Protein AF-K8F303-F1 (afdb_monomer_lite)

pLDDT: mean 76.76, std 14.17, range [39.19, 95.06]

Radius of gyration: 32.28 Å; chains: 1; bounding box: 54×74×80 Å

Organism: NCBI:txid41875

Sequence (225 aa):
MGGTANIRREAKASREQEQLAKTKAQEHKANEDAKFIGFENPTLKREKKREEDAKREDEIALRKAENRRIAKMEEEEMNKIGQKKSSSSKKLTKFEIEQNKAMDAKARLKAKFAAKREAESYVNVDEIENTNKARFDAENKEAVKGGGGGTIDRAVKELTGLDIAKKTQPVSMKAAYKAFEERELPGMKEERPGLKKSQYDELLSKMWKKDPTNPVNVNALKNGK

Foldseek 3Di:
DPPPVVVVVVVVVVVVVVVVVVVVVVVVVVVVVVVCVPVDDPVVVVVVVVVVVVVVVVVVVVVVVVVVVVVVVVVVVVVVVPDDPPDPPPPDDPVRVVVVVVVVVVVVVVVVVVVVVVVVPPDPVVPDPPPVVVVVVVVVVVVVVVDDDDPDPVVCCVVVVDDPPDPPPQQPQVNLLVVLCVVCVVVVCVVDPPDDPVVVVVVSVVVLVVDCSRSVNVVVVVVPD

Secondary structure (DSSP, 8-state):
--HHHHHHHHHHHHHHHHHHHHHHHHHHHHHHHHHTTT---HHHHHHHHHHHHHHHHHHHHHHHHHHHHHHHHHHHHHHHHH-----------HHHHHHHHHHHHHHHHHHHHHHHHHHHTTS-GGGS--HHHHHHHHHHHHHTTS----TTHHHHHHHH----S-------HHHHHHHHHHHHHHHHHHHSTT--HHHHHHHHHHHHHH-TTSHHHHHHHHH--

Structure (mmCIF, N/CA/C/O backbone):
data_AF-K8F303-F1
#
_entry.id   AF-K8F303-F1
#
loop_
_atom_site.group_PDB
_atom_site.id
_atom_site.type_symbol
_atom_site.label_atom_id
_atom_site.label_alt_id
_atom_site.label_comp_id
_atom_site.label_asym_id
_atom_site.label_entity_id
_atom_site.label_seq_id
_atom_site.pdbx_PDB_ins_code
_atom_site.Cartn_x
_atom_site.Cartn_y
_atom_site.Cartn_z
_atom_site.occupancy
_atom_site.B_iso_or_equiv
_atom_site.auth_seq_id
_atom_site.auth_comp_id
_atom_site.auth_asym_id
_atom_site.auth_atom_id
_atom_site.pdbx_PDB_model_num
ATOM 1 N N . MET A 1 1 ? 14.232 -32.260 -31.452 1.00 48.19 1 MET A N 1
ATOM 2 C CA . MET A 1 1 ? 13.671 -31.439 -30.350 1.00 48.19 1 MET A CA 1
ATOM 3 C C . MET A 1 1 ? 14.700 -30.403 -29.862 1.00 48.19 1 MET A C 1
ATOM 5 O O . MET A 1 1 ? 15.254 -30.570 -28.787 1.00 48.19 1 MET A O 1
ATOM 9 N N . GLY A 1 2 ? 15.007 -29.353 -30.644 1.00 54.62 2 GLY A N 1
ATOM 10 C CA . GLY A 1 2 ? 16.085 -28.388 -30.318 1.00 54.62 2 GLY A CA 1
ATOM 11 C C . GLY A 1 2 ? 15.698 -26.898 -30.301 1.00 54.62 2 GLY A C 1
ATOM 12 O O . GLY A 1 2 ? 16.546 -26.057 -30.028 1.00 54.62 2 GLY A O 1
ATOM 13 N N . GLY A 1 3 ? 14.437 -26.539 -30.575 1.00 61.00 3 GLY A N 1
ATOM 14 C CA . GLY A 1 3 ? 14.048 -25.143 -30.847 1.00 61.00 3 GLY A CA 1
ATOM 15 C C . GLY A 1 3 ? 13.827 -24.244 -29.622 1.00 61.00 3 GLY A C 1
ATOM 16 O O . GLY A 1 3 ? 14.040 -23.039 -29.692 1.00 61.00 3 GLY A O 1
ATOM 17 N N . THR A 1 4 ? 13.446 -24.790 -28.463 1.00 65.38 4 THR A N 1
ATOM 18 C CA . THR A 1 4 ? 13.016 -23.969 -27.308 1.00 65.38 4 THR A CA 1
ATOM 19 C C . THR A 1 4 ? 14.165 -23.422 -26.456 1.00 65.38 4 THR A C 1
ATOM 21 O O . THR A 1 4 ? 13.951 -22.566 -25.596 1.00 65.38 4 THR A O 1
ATOM 24 N N . ALA A 1 5 ? 15.390 -23.920 -26.643 1.00 71.69 5 ALA A N 1
ATOM 25 C CA . ALA A 1 5 ? 16.569 -23.447 -25.918 1.00 71.69 5 ALA A CA 1
ATOM 26 C C . ALA A 1 5 ? 17.139 -22.154 -26.525 1.00 71.69 5 ALA A C 1
ATOM 28 O O . ALA A 1 5 ? 17.501 -21.252 -25.773 1.00 71.69 5 ALA A O 1
ATOM 29 N N . ASN A 1 6 ? 17.155 -22.034 -27.858 1.00 79.31 6 ASN A N 1
ATOM 30 C CA . ASN A 1 6 ? 17.603 -20.813 -28.538 1.00 79.31 6 ASN A CA 1
ATOM 31 C C . ASN A 1 6 ? 16.636 -19.649 -28.301 1.00 79.31 6 ASN A C 1
ATOM 33 O O . ASN A 1 6 ? 17.080 -18.600 -27.852 1.00 79.31 6 ASN A O 1
ATOM 37 N N . ILE A 1 7 ? 15.323 -19.879 -28.410 1.00 80.06 7 ILE A N 1
ATOM 38 C CA . ILE A 1 7 ? 14.299 -18.849 -28.143 1.00 80.06 7 ILE A CA 1
ATOM 39 C C . ILE A 1 7 ? 14.421 -18.287 -26.714 1.00 80.06 7 ILE A C 1
ATOM 41 O O . ILE A 1 7 ? 14.277 -17.089 -26.484 1.00 80.06 7 ILE A O 1
ATOM 45 N N . ARG A 1 8 ? 14.734 -19.139 -25.725 1.00 81.88 8 ARG A N 1
ATOM 46 C CA . ARG A 1 8 ? 14.945 -18.698 -24.335 1.00 81.88 8 ARG A CA 1
ATOM 47 C C . ARG A 1 8 ? 16.244 -17.913 -24.145 1.00 81.88 8 ARG A C 1
ATOM 49 O O . ARG A 1 8 ? 16.260 -16.988 -23.335 1.00 81.88 8 ARG A O 1
ATOM 56 N N . ARG A 1 9 ? 17.318 -18.258 -24.863 1.00 84.25 9 ARG A N 1
ATOM 57 C CA . ARG A 1 9 ? 18.570 -17.482 -24.840 1.00 84.25 9 ARG A CA 1
ATOM 58 C C . ARG A 1 9 ? 18.398 -16.127 -25.516 1.00 84.25 9 ARG A C 1
ATOM 60 O O . ARG A 1 9 ? 18.840 -15.135 -24.952 1.00 84.25 9 ARG A O 1
ATOM 67 N N . GLU A 1 10 ? 17.705 -16.075 -26.647 1.00 83.75 10 GLU A N 1
ATOM 68 C CA . GLU A 1 10 ? 17.389 -14.833 -27.361 1.00 83.75 10 GLU A CA 1
ATOM 69 C C . GLU A 1 10 ? 16.493 -13.914 -26.520 1.00 83.75 10 GLU A C 1
ATOM 71 O O . GLU A 1 10 ? 16.799 -12.735 -26.365 1.00 83.75 10 GLU A O 1
ATOM 76 N N . ALA A 1 11 ? 15.457 -14.456 -25.869 1.00 82.94 11 ALA A N 1
ATOM 77 C CA . ALA A 1 11 ? 14.611 -13.686 -24.954 1.00 82.94 11 ALA A CA 1
ATOM 78 C C . ALA A 1 11 ? 15.387 -13.151 -23.735 1.00 82.94 11 ALA A C 1
ATOM 80 O O . ALA A 1 11 ? 15.152 -12.027 -23.288 1.00 82.94 11 ALA A O 1
ATOM 81 N N . LYS A 1 12 ? 16.334 -13.934 -23.195 1.00 87.69 12 LYS A N 1
ATOM 82 C CA . LYS A 1 12 ? 17.208 -13.484 -22.102 1.00 87.69 12 LYS A CA 1
ATOM 83 C C . LYS A 1 12 ? 18.157 -12.375 -22.568 1.00 87.69 12 LYS A C 1
ATOM 85 O O . LYS A 1 12 ? 18.242 -11.351 -21.897 1.00 87.69 12 LYS A O 1
ATOM 90 N N . ALA A 1 13 ? 18.801 -12.546 -23.721 1.00 89.75 13 ALA A N 1
ATOM 91 C CA . ALA A 1 13 ? 19.697 -11.551 -24.304 1.00 89.75 13 ALA A CA 1
ATOM 92 C C . ALA A 1 13 ? 18.964 -10.238 -24.629 1.00 89.75 13 ALA A C 1
ATOM 94 O O . ALA A 1 13 ? 19.465 -9.163 -24.317 1.00 89.75 13 ALA A O 1
ATOM 95 N N . SER A 1 14 ? 17.744 -10.315 -25.170 1.00 89.12 14 SER A N 1
ATOM 96 C CA . SER A 1 14 ? 16.906 -9.139 -25.431 1.00 89.12 14 SER A CA 1
ATOM 97 C C . SER A 1 14 ? 16.557 -8.384 -24.144 1.00 89.12 14 SER A C 1
ATOM 99 O O . SER A 1 14 ? 16.669 -7.160 -24.102 1.00 89.12 14 SER A O 1
ATOM 101 N N . ARG A 1 15 ? 16.216 -9.095 -23.060 1.00 89.44 15 ARG A N 1
ATOM 102 C CA . ARG A 1 15 ? 15.929 -8.468 -21.762 1.00 89.44 15 ARG A CA 1
ATOM 103 C C . ARG A 1 15 ? 17.169 -7.821 -21.146 1.00 89.44 15 ARG A C 1
ATOM 105 O O . ARG A 1 15 ? 17.061 -6.746 -20.567 1.00 89.44 15 ARG A O 1
ATOM 112 N N . GLU A 1 16 ? 18.332 -8.458 -21.257 1.00 92.56 16 GLU A N 1
ATOM 113 C CA . GLU A 1 16 ? 19.602 -7.892 -20.784 1.00 92.56 16 GLU A CA 1
ATOM 114 C C . GLU A 1 16 ? 19.985 -6.634 -21.576 1.00 92.56 16 GLU A C 1
ATOM 116 O O . GLU A 1 16 ? 20.384 -5.637 -20.978 1.00 92.56 16 GLU A O 1
ATOM 121 N N . GLN A 1 17 ? 19.771 -6.627 -22.895 1.00 90.75 17 GLN A N 1
ATOM 122 C CA . GLN A 1 17 ? 19.974 -5.441 -23.730 1.00 90.75 17 GLN A CA 1
ATOM 123 C C . GLN A 1 17 ? 19.008 -4.304 -23.387 1.00 90.75 17 GLN A C 1
ATOM 125 O O . GLN A 1 17 ? 19.432 -3.154 -23.304 1.00 90.75 17 GLN A O 1
ATOM 130 N N . GLU A 1 18 ? 17.732 -4.603 -23.135 1.00 91.25 18 GLU A N 1
ATOM 131 C CA . GLU A 1 18 ? 16.747 -3.592 -22.741 1.00 91.25 18 GLU A CA 1
ATOM 132 C C . GLU A 1 18 ? 17.078 -2.978 -21.372 1.00 91.25 18 GLU A C 1
ATOM 134 O O . GLU A 1 18 ? 16.960 -1.768 -21.184 1.00 91.25 18 GLU A O 1
ATOM 139 N N . GLN A 1 19 ? 17.534 -3.792 -20.415 1.00 91.75 19 GLN A N 1
ATOM 140 C CA . GLN A 1 19 ? 17.988 -3.298 -19.113 1.00 91.75 19 GLN A CA 1
ATOM 141 C C . GLN A 1 19 ? 19.226 -2.414 -19.256 1.00 91.75 19 GLN A C 1
ATOM 143 O O . GLN A 1 19 ? 19.245 -1.315 -18.713 1.00 91.75 19 GLN A O 1
ATOM 148 N N . LEU A 1 20 ? 20.214 -2.837 -20.048 1.00 93.38 20 LEU A N 1
ATOM 149 C CA . LEU A 1 20 ? 21.420 -2.049 -20.296 1.00 93.38 20 LEU A CA 1
ATOM 150 C C . LEU A 1 20 ? 21.114 -0.732 -21.028 1.00 93.38 20 LEU A C 1
ATOM 152 O O . LEU A 1 20 ? 21.737 0.292 -20.762 1.00 93.38 20 LEU A O 1
ATOM 156 N N . ALA A 1 21 ? 20.149 -0.737 -21.950 1.00 95.06 21 ALA A N 1
ATOM 157 C CA . ALA A 1 21 ? 19.690 0.474 -22.621 1.00 95.06 21 ALA A CA 1
ATOM 158 C C . ALA A 1 21 ? 18.997 1.429 -21.637 1.00 95.06 21 ALA A C 1
ATOM 160 O O . ALA A 1 21 ? 19.254 2.630 -21.673 1.00 95.06 21 ALA A O 1
ATOM 161 N N . LYS A 1 22 ? 18.174 0.903 -20.719 1.00 94.31 22 LYS A N 1
ATOM 162 C CA . LYS A 1 22 ? 17.521 1.697 -19.667 1.00 94.31 22 LYS A CA 1
ATOM 163 C C . LYS A 1 22 ? 18.523 2.298 -18.689 1.00 94.31 22 LYS A C 1
ATOM 165 O O . LYS A 1 22 ? 18.408 3.482 -18.391 1.00 94.31 22 LYS A O 1
ATOM 170 N N . THR A 1 23 ? 19.511 1.530 -18.226 1.00 93.50 23 THR A N 1
ATOM 171 C CA . THR A 1 23 ? 20.539 2.057 -17.317 1.00 93.50 23 THR A CA 1
ATOM 172 C C . THR A 1 23 ? 21.368 3.133 -18.004 1.00 93.50 23 THR A C 1
ATOM 174 O O . THR A 1 23 ? 21.525 4.209 -17.445 1.00 93.50 23 THR A O 1
ATOM 177 N N . LYS A 1 24 ? 21.795 2.914 -19.254 1.00 94.81 24 LYS A N 1
ATOM 178 C CA . LYS A 1 24 ? 22.524 3.928 -20.032 1.00 94.81 24 LYS A CA 1
ATOM 179 C C . LYS A 1 24 ? 21.692 5.182 -20.294 1.00 94.81 24 LYS A C 1
ATOM 181 O O . LYS A 1 24 ? 22.222 6.282 -20.211 1.00 94.81 24 LYS A O 1
ATOM 186 N N . ALA A 1 25 ? 20.400 5.039 -20.591 1.00 94.38 25 ALA A N 1
ATOM 187 C CA . ALA A 1 25 ? 19.504 6.181 -20.766 1.00 94.38 25 ALA A CA 1
ATOM 188 C C . ALA A 1 25 ? 19.316 6.961 -19.455 1.00 94.38 25 ALA A C 1
ATOM 190 O O . ALA A 1 25 ? 19.305 8.189 -19.465 1.00 94.38 25 ALA A O 1
ATOM 191 N N . GLN A 1 26 ? 19.207 6.261 -18.324 1.00 92.44 26 GLN A N 1
ATOM 192 C CA . GLN A 1 26 ? 19.113 6.880 -17.005 1.00 92.44 26 GLN A CA 1
ATOM 193 C C . GLN A 1 26 ? 20.418 7.583 -16.612 1.00 92.44 26 GLN A C 1
ATOM 195 O O . GLN A 1 26 ? 20.366 8.703 -16.116 1.00 92.44 26 GLN A O 1
ATOM 200 N N . GLU A 1 27 ? 21.572 6.966 -16.868 1.00 93.50 27 GLU A N 1
ATOM 201 C CA . GLU A 1 27 ? 22.896 7.562 -16.656 1.00 93.50 27 GLU A CA 1
ATOM 202 C C . GLU A 1 27 ? 23.104 8.792 -17.544 1.00 93.50 27 GLU A C 1
ATOM 204 O O . GLU A 1 27 ? 23.558 9.824 -17.061 1.00 93.50 27 GLU A O 1
ATOM 209 N N . HIS A 1 28 ? 22.721 8.722 -18.823 1.00 93.19 28 HIS A N 1
ATOM 210 C CA . HIS A 1 28 ? 22.784 9.864 -19.734 1.00 93.19 28 HIS A CA 1
ATOM 211 C C . HIS A 1 28 ? 21.911 11.015 -19.241 1.00 93.19 28 HIS A C 1
ATOM 213 O O . HIS A 1 28 ? 22.399 12.132 -19.108 1.00 93.19 28 HIS A O 1
ATOM 219 N N . LYS A 1 29 ? 20.654 10.725 -18.886 1.00 91.38 29 LYS A N 1
ATOM 220 C CA . LYS A 1 29 ? 19.735 11.725 -18.342 1.00 91.38 29 LYS A CA 1
ATOM 221 C C . LYS A 1 29 ? 20.274 12.340 -17.050 1.00 91.38 29 LYS A C 1
ATOM 223 O O . LYS A 1 29 ? 20.262 13.553 -16.909 1.00 91.38 29 LYS A O 1
ATOM 228 N N . ALA A 1 30 ? 20.794 11.526 -16.133 1.00 89.25 30 ALA A N 1
ATOM 229 C CA . ALA A 1 30 ? 21.386 12.018 -14.893 1.00 89.25 30 ALA A CA 1
ATOM 230 C C . ALA A 1 30 ? 22.617 12.906 -15.151 1.00 89.25 30 ALA A C 1
ATOM 232 O O . ALA A 1 30 ? 22.783 13.916 -14.476 1.00 89.25 30 ALA A O 1
ATOM 233 N N . ASN A 1 31 ? 23.454 12.565 -16.137 1.00 89.25 31 ASN A N 1
ATOM 234 C CA . ASN A 1 31 ? 24.613 13.370 -16.532 1.00 89.25 31 ASN A CA 1
ATOM 235 C C . ASN A 1 31 ? 24.207 14.693 -17.201 1.00 89.25 31 ASN A C 1
ATOM 237 O O . ASN A 1 31 ? 24.843 15.718 -16.959 1.00 89.25 31 ASN A O 1
ATOM 241 N N . GLU A 1 32 ? 23.159 14.688 -18.028 1.00 86.94 32 GLU A N 1
ATOM 242 C CA . GLU A 1 32 ? 22.584 15.903 -18.610 1.00 86.94 32 GLU A CA 1
ATOM 243 C C . GLU A 1 32 ? 21.983 16.793 -17.524 1.00 86.94 32 GLU A C 1
ATOM 245 O O . GLU A 1 32 ? 22.369 17.955 -17.422 1.00 86.94 32 GLU A O 1
ATOM 250 N N . ASP A 1 33 ? 21.134 16.236 -16.658 1.00 84.44 33 ASP A N 1
ATOM 251 C CA . ASP A 1 33 ? 20.537 16.946 -15.525 1.00 84.44 33 ASP A CA 1
ATOM 252 C C . ASP A 1 33 ? 21.638 17.538 -14.625 1.00 84.44 33 ASP A C 1
ATOM 254 O O . ASP A 1 33 ? 21.581 18.718 -14.278 1.00 84.44 33 ASP A O 1
ATOM 258 N N . ALA A 1 34 ? 22.698 16.771 -14.330 1.00 85.19 34 ALA A N 1
ATOM 259 C CA . ALA A 1 34 ? 23.854 17.223 -13.552 1.00 85.19 34 ALA A CA 1
ATOM 260 C C . ALA A 1 34 ? 24.608 18.390 -14.204 1.00 85.19 34 ALA A C 1
ATOM 262 O O . ALA A 1 34 ? 25.070 19.288 -13.501 1.00 85.19 34 ALA A O 1
ATOM 263 N N . LYS A 1 35 ? 24.697 18.423 -15.538 1.00 82.44 35 LYS A N 1
ATOM 264 C CA . LYS A 1 35 ? 25.346 19.513 -16.282 1.00 82.44 35 LYS A CA 1
ATOM 265 C C . LYS A 1 35 ? 24.591 20.842 -16.169 1.00 82.44 35 LYS A C 1
ATOM 267 O O . LYS A 1 35 ? 25.194 21.895 -16.369 1.00 82.44 35 LYS A O 1
ATOM 272 N N . PHE A 1 36 ? 23.306 20.804 -15.816 1.00 76.06 36 PHE A N 1
ATOM 273 C CA . PHE A 1 36 ? 22.480 21.988 -15.565 1.00 76.06 36 PHE A CA 1
ATOM 274 C C . PHE A 1 36 ? 22.308 22.320 -14.073 1.00 76.06 36 PHE A C 1
ATOM 276 O O . PHE A 1 36 ? 21.707 23.345 -13.739 1.00 76.06 36 PHE A O 1
ATOM 283 N N . ILE A 1 37 ? 22.885 21.530 -13.160 1.00 70.75 37 ILE A N 1
ATOM 284 C CA . ILE A 1 37 ? 22.942 21.882 -11.736 1.00 70.75 37 ILE A CA 1
ATOM 285 C C . ILE A 1 37 ? 23.917 23.055 -11.566 1.00 70.75 37 ILE A C 1
ATOM 287 O O . ILE A 1 37 ? 25.113 22.934 -11.808 1.00 70.75 37 ILE A O 1
ATOM 291 N N . GLY A 1 38 ? 23.394 24.209 -11.147 1.00 66.75 38 GLY A N 1
ATOM 292 C CA . GLY A 1 38 ? 24.169 25.438 -10.927 1.00 66.75 38 GLY A CA 1
ATOM 293 C C . GLY A 1 38 ? 23.868 26.565 -11.917 1.00 66.75 38 GLY A C 1
ATOM 294 O O . GLY A 1 38 ? 24.205 27.714 -11.638 1.00 66.75 38 GLY A O 1
ATOM 295 N N . PHE A 1 39 ? 23.159 26.289 -13.019 1.00 69.75 39 PHE A N 1
ATOM 296 C CA . PHE A 1 39 ? 22.580 27.343 -13.853 1.00 69.75 39 PHE A CA 1
ATOM 297 C C . PHE A 1 39 ? 21.262 27.812 -13.221 1.00 69.75 39 PHE A C 1
ATOM 299 O O . PHE A 1 39 ? 20.173 27.348 -13.558 1.00 69.75 39 PHE A O 1
ATOM 306 N N . GLU A 1 40 ? 21.350 28.688 -12.219 1.00 64.44 40 GLU A N 1
ATOM 307 C CA . GLU A 1 40 ? 20.157 29.205 -11.551 1.00 64.44 40 GLU A CA 1
ATOM 308 C C . GLU A 1 40 ? 19.407 30.187 -12.457 1.00 64.44 40 GLU A C 1
ATOM 310 O O . GLU A 1 40 ? 19.746 31.367 -12.551 1.00 64.44 40 GLU A O 1
ATOM 315 N N . ASN A 1 41 ? 18.334 29.706 -13.085 1.00 70.31 41 ASN A N 1
ATOM 316 C CA . ASN A 1 41 ? 17.345 30.577 -13.706 1.00 70.31 41 ASN A CA 1
ATOM 317 C C . ASN A 1 41 ? 16.694 31.456 -12.608 1.00 70.31 41 ASN A C 1
ATOM 319 O O . ASN A 1 41 ? 16.229 30.914 -11.599 1.00 70.31 41 ASN A O 1
ATOM 323 N N . PRO A 1 42 ? 16.627 32.792 -12.761 1.00 70.44 42 PRO A N 1
ATOM 324 C CA . PRO A 1 42 ? 15.949 33.681 -11.813 1.00 70.44 42 PRO A CA 1
ATOM 325 C C . PRO A 1 42 ? 14.512 33.259 -11.463 1.00 70.44 42 PRO A C 1
ATOM 327 O O . PRO A 1 42 ? 14.044 33.530 -10.355 1.00 70.44 42 PRO A O 1
ATOM 330 N N . THR A 1 43 ? 13.820 32.555 -12.365 1.00 73.12 43 THR A N 1
ATOM 331 C CA . THR A 1 43 ? 12.483 31.997 -12.109 1.00 73.12 43 THR A CA 1
ATOM 332 C C . THR A 1 43 ? 12.505 30.873 -11.070 1.00 73.12 43 THR A C 1
ATOM 334 O O . THR A 1 43 ? 11.661 30.866 -10.176 1.00 73.12 43 THR A O 1
ATOM 337 N N . LEU A 1 44 ? 13.521 30.004 -11.092 1.00 70.56 44 LEU A N 1
ATOM 338 C CA . LEU A 1 44 ? 13.686 28.905 -10.133 1.00 70.56 44 LEU A CA 1
ATOM 339 C C . LEU A 1 44 ? 13.981 29.420 -8.719 1.00 70.56 44 LEU A C 1
ATOM 341 O O . LEU A 1 44 ? 13.529 28.829 -7.743 1.00 70.56 44 LEU A O 1
ATOM 345 N N . LYS A 1 45 ? 14.693 30.549 -8.576 1.00 73.56 45 LYS A N 1
ATOM 346 C CA . LYS A 1 45 ? 14.888 31.203 -7.263 1.00 73.56 45 LYS A CA 1
ATOM 347 C C . LYS A 1 45 ? 13.567 31.673 -6.665 1.00 73.56 45 LYS A C 1
ATOM 349 O O . LYS A 1 45 ? 13.326 31.504 -5.472 1.00 73.56 45 LYS A O 1
ATOM 354 N N . ARG A 1 46 ? 12.709 32.266 -7.498 1.00 80.88 46 ARG A N 1
ATOM 355 C CA . ARG A 1 46 ? 11.383 32.731 -7.085 1.00 80.88 46 ARG A CA 1
ATOM 356 C C . ARG A 1 46 ? 10.463 31.562 -6.731 1.00 80.88 46 ARG A C 1
ATOM 358 O O . ARG A 1 46 ? 9.728 31.664 -5.755 1.00 80.88 46 ARG A O 1
ATOM 365 N N . GLU A 1 47 ? 10.520 30.469 -7.484 1.00 80.31 47 GLU A N 1
ATOM 366 C CA . GLU A 1 47 ? 9.766 29.246 -7.188 1.00 80.31 47 GLU A CA 1
ATOM 367 C C . GLU A 1 47 ? 10.232 28.580 -5.894 1.00 80.31 47 GLU A C 1
ATOM 369 O O . GLU A 1 47 ? 9.392 28.308 -5.044 1.00 80.31 47 GLU A O 1
ATOM 374 N N . LYS A 1 48 ? 11.547 28.433 -5.677 1.00 81.50 48 LYS A N 1
ATOM 375 C CA . LYS A 1 48 ? 12.100 27.923 -4.410 1.00 81.50 48 LYS A CA 1
ATOM 376 C C . LYS A 1 48 ? 11.650 28.757 -3.215 1.00 81.50 48 LYS A C 1
ATOM 378 O O . LYS A 1 48 ? 11.173 28.204 -2.233 1.00 81.50 48 LYS A O 1
ATOM 383 N N . LYS A 1 49 ? 11.722 30.090 -3.320 1.00 85.25 49 LYS A N 1
ATOM 384 C CA . LYS A 1 49 ? 11.241 30.984 -2.258 1.00 85.25 49 LYS A CA 1
ATOM 385 C C . LYS A 1 49 ? 9.741 30.802 -1.995 1.00 85.25 49 LYS A C 1
ATOM 387 O O . LYS A 1 49 ? 9.333 30.736 -0.843 1.00 85.25 49 LYS A O 1
ATOM 392 N N . ARG A 1 50 ? 8.927 30.673 -3.049 1.00 88.75 50 ARG A N 1
ATOM 393 C CA . ARG A 1 50 ? 7.481 30.423 -2.930 1.00 88.75 50 ARG A CA 1
ATOM 394 C C . ARG A 1 50 ? 7.180 29.059 -2.302 1.00 88.75 50 ARG A C 1
ATOM 396 O O . ARG A 1 50 ? 6.250 28.960 -1.512 1.00 88.75 50 ARG A O 1
ATOM 403 N N . GLU A 1 51 ? 7.948 28.029 -2.641 1.00 86.88 51 GLU A N 1
ATOM 404 C CA . GLU A 1 51 ? 7.808 26.687 -2.071 1.00 86.88 51 GLU A CA 1
ATOM 405 C C . GLU A 1 51 ? 8.227 26.654 -0.593 1.00 86.88 51 GLU A C 1
ATOM 407 O O . GLU A 1 51 ? 7.547 26.045 0.226 1.00 86.88 51 GLU A O 1
ATOM 412 N N . GLU A 1 52 ? 9.308 27.343 -0.225 1.00 89.00 52 GLU A N 1
ATOM 413 C CA . GLU A 1 52 ? 9.733 27.495 1.171 1.00 89.00 52 GLU A CA 1
ATOM 414 C C . GLU A 1 52 ? 8.730 28.305 2.003 1.00 89.00 52 GLU A C 1
ATOM 416 O O . GLU A 1 52 ? 8.475 27.958 3.156 1.00 89.00 52 GLU A O 1
ATOM 421 N N . ASP A 1 53 ? 8.150 29.365 1.431 1.00 87.94 53 ASP A N 1
ATOM 422 C CA . ASP A 1 53 ? 7.104 30.156 2.084 1.00 87.94 53 ASP A CA 1
ATOM 423 C C . ASP A 1 53 ? 5.832 29.319 2.296 1.00 87.94 53 ASP A C 1
ATOM 425 O O . ASP A 1 53 ? 5.313 29.293 3.411 1.00 87.94 53 ASP A O 1
ATOM 429 N N . ALA A 1 54 ? 5.405 28.547 1.290 1.00 89.81 54 ALA A N 1
ATOM 430 C CA . ALA A 1 54 ? 4.274 27.622 1.407 1.00 89.81 54 ALA A CA 1
ATOM 431 C C . ALA A 1 54 ? 4.520 26.530 2.464 1.00 89.81 54 ALA A C 1
ATOM 433 O O . ALA A 1 54 ? 3.663 26.286 3.310 1.00 89.81 54 ALA A O 1
ATOM 434 N N . LYS A 1 55 ? 5.719 25.929 2.494 1.00 91.75 55 LYS A N 1
ATOM 435 C CA . LYS A 1 55 ? 6.086 24.937 3.521 1.00 91.75 55 LYS A CA 1
ATOM 436 C C . LYS A 1 55 ? 6.049 25.528 4.928 1.00 91.75 55 LYS A C 1
ATOM 438 O O . LYS A 1 55 ? 5.542 24.887 5.844 1.00 91.75 55 LYS A O 1
ATOM 443 N N . ARG A 1 56 ? 6.538 26.760 5.110 1.00 91.50 56 ARG A N 1
ATOM 444 C CA . ARG A 1 56 ? 6.458 27.454 6.404 1.00 91.50 56 ARG A CA 1
ATOM 445 C C . ARG A 1 56 ? 5.016 27.719 6.827 1.00 91.50 56 ARG A C 1
ATOM 447 O O . ARG A 1 56 ? 4.700 27.562 8.004 1.00 91.50 56 ARG A O 1
ATOM 454 N N . GLU A 1 57 ? 4.147 28.117 5.902 1.00 90.69 57 GLU A N 1
ATOM 455 C CA . GLU A 1 57 ? 2.724 28.323 6.192 1.00 90.69 57 GLU A CA 1
ATOM 456 C C . GLU A 1 57 ? 2.026 27.014 6.589 1.00 90.69 57 GLU A C 1
ATOM 458 O O . GLU A 1 57 ? 1.316 26.990 7.599 1.00 90.69 57 GLU A O 1
ATOM 463 N N . ASP A 1 58 ? 2.301 25.918 5.879 1.00 87.62 58 ASP A N 1
ATOM 464 C CA . ASP A 1 58 ? 1.768 24.589 6.193 1.00 87.62 58 ASP A CA 1
ATOM 465 C C . ASP A 1 58 ? 2.245 24.092 7.567 1.00 87.62 58 ASP A C 1
ATOM 467 O O . ASP A 1 58 ? 1.445 23.626 8.383 1.00 87.62 58 ASP A O 1
ATOM 471 N N . GLU A 1 59 ? 3.533 24.248 7.884 1.00 90.25 59 GLU A N 1
ATOM 472 C CA . GLU A 1 59 ? 4.093 23.888 9.192 1.00 90.25 59 GLU A CA 1
ATOM 473 C C . GLU A 1 59 ? 3.456 24.695 10.336 1.00 90.25 59 GLU A C 1
ATOM 475 O O . GLU A 1 59 ? 3.130 24.145 11.396 1.00 90.25 59 GLU A O 1
ATOM 480 N N . ILE A 1 60 ? 3.222 25.996 10.130 1.00 92.00 60 ILE A N 1
ATOM 481 C CA . ILE A 1 60 ? 2.536 26.854 11.105 1.00 92.00 60 ILE A CA 1
ATOM 482 C C . ILE A 1 60 ? 1.078 26.416 11.273 1.00 92.00 60 ILE A C 1
ATOM 484 O O . ILE A 1 60 ? 0.586 26.349 12.406 1.00 92.00 60 ILE A O 1
ATOM 488 N N . ALA A 1 61 ? 0.385 26.099 10.179 1.00 91.50 61 ALA A N 1
ATOM 489 C CA . ALA A 1 61 ? -0.994 25.630 10.211 1.00 91.50 61 ALA A CA 1
ATOM 490 C C . ALA A 1 61 ? -1.119 24.299 10.969 1.00 91.50 61 ALA A C 1
ATOM 492 O O . ALA A 1 61 ? -1.989 24.171 11.837 1.00 91.50 61 ALA A O 1
ATOM 493 N N . LEU A 1 62 ? -0.207 23.352 10.727 1.00 91.88 62 LEU A N 1
ATOM 494 C CA . LEU A 1 62 ? -0.149 22.074 11.439 1.00 91.88 62 LEU A CA 1
ATOM 495 C C . LEU A 1 62 ? 0.126 22.271 12.933 1.00 91.88 62 LEU A C 1
ATOM 497 O O . LEU A 1 62 ? -0.589 21.722 13.774 1.00 91.88 62 LEU A O 1
ATOM 501 N N . ARG A 1 63 ? 1.100 23.117 13.289 1.00 92.00 63 ARG A N 1
ATOM 502 C CA . ARG A 1 63 ? 1.409 23.424 14.694 1.00 92.00 63 ARG A CA 1
ATOM 503 C C . ARG A 1 63 ? 0.234 24.098 15.407 1.00 92.00 63 ARG A C 1
ATOM 505 O O . ARG A 1 63 ? -0.063 23.780 16.558 1.00 92.00 63 ARG A O 1
ATOM 512 N N . LYS A 1 64 ? -0.466 25.015 14.734 1.00 94.88 64 LYS A N 1
ATOM 513 C CA . LYS A 1 64 ? -1.659 25.681 15.276 1.00 94.88 64 LYS A CA 1
ATOM 514 C C . LYS A 1 64 ? -2.824 24.704 15.452 1.00 94.88 64 LYS A C 1
ATOM 516 O O . LYS A 1 64 ? -3.551 24.811 16.441 1.00 94.88 64 LYS A O 1
ATOM 521 N N . ALA A 1 65 ? -2.996 23.757 14.531 1.00 90.81 65 ALA A N 1
ATOM 522 C CA . ALA A 1 65 ? -4.010 22.714 14.634 1.00 90.81 65 ALA A CA 1
ATOM 523 C C . ALA A 1 65 ? -3.752 21.785 15.831 1.00 90.81 65 ALA A C 1
ATOM 525 O O . ALA A 1 65 ? -4.681 21.530 16.601 1.00 90.81 65 ALA A O 1
ATOM 526 N N . GLU A 1 66 ? -2.504 21.356 16.047 1.00 89.06 66 GLU A N 1
ATOM 527 C CA . GLU A 1 66 ? -2.163 20.504 17.193 1.00 89.06 66 GLU A CA 1
ATOM 528 C C . GLU A 1 66 ? -2.323 21.249 18.524 1.00 89.06 66 GLU A C 1
ATOM 530 O O . GLU A 1 66 ? -2.980 20.745 19.432 1.00 89.06 66 GLU A O 1
ATOM 535 N N . ASN A 1 67 ? -1.856 22.500 18.622 1.00 90.56 67 ASN A N 1
ATOM 536 C CA . ASN A 1 67 ? -2.059 23.316 19.825 1.00 90.56 67 ASN A CA 1
ATOM 537 C C . ASN A 1 67 ? -3.550 23.503 20.152 1.00 90.56 67 ASN A C 1
ATOM 539 O O . ASN A 1 67 ? -3.951 23.425 21.312 1.00 90.56 67 ASN A O 1
ATOM 543 N N . ARG A 1 68 ? -4.396 23.713 19.133 1.00 92.06 68 ARG A N 1
ATOM 544 C CA . ARG A 1 68 ? -5.851 23.812 19.316 1.00 92.06 68 ARG A CA 1
ATOM 545 C C . ARG A 1 68 ? -6.456 22.494 19.802 1.00 92.06 68 ARG A C 1
ATOM 547 O O . ARG A 1 68 ? -7.386 22.512 20.607 1.00 92.06 68 ARG A O 1
ATOM 554 N N . ARG A 1 69 ? -5.951 21.356 19.316 1.00 90.88 69 ARG A N 1
ATOM 555 C CA . ARG A 1 69 ? -6.386 20.025 19.752 1.00 90.88 69 ARG A CA 1
ATOM 556 C C . ARG A 1 69 ? -6.049 19.789 21.223 1.00 90.88 69 ARG A C 1
ATOM 558 O O . ARG A 1 69 ? -6.905 19.305 21.956 1.00 90.88 69 ARG A O 1
ATOM 565 N N . ILE A 1 70 ? -4.840 20.161 21.640 1.00 89.06 70 ILE A N 1
ATOM 566 C CA . ILE A 1 70 ? -4.373 20.047 23.027 1.00 89.06 70 ILE A CA 1
ATOM 567 C C . ILE A 1 70 ? -5.220 20.924 23.951 1.00 89.06 70 ILE A C 1
ATOM 569 O O . ILE A 1 70 ? -5.813 20.399 24.888 1.00 89.06 70 ILE A O 1
ATOM 573 N N . ALA A 1 71 ? -5.396 22.206 23.618 1.00 89.56 71 ALA A N 1
ATOM 574 C CA . ALA A 1 71 ? -6.207 23.126 24.419 1.00 89.56 71 ALA A CA 1
ATOM 575 C C . ALA A 1 71 ? -7.656 22.638 24.600 1.00 89.56 71 ALA A C 1
ATOM 577 O O . ALA A 1 71 ? -8.218 22.735 25.687 1.00 89.56 71 ALA A O 1
ATOM 578 N N . LYS A 1 72 ? -8.256 22.049 23.555 1.00 89.00 72 LYS A N 1
ATOM 579 C CA . LYS A 1 72 ? -9.598 21.460 23.652 1.00 89.00 72 LYS A CA 1
ATOM 580 C C . LYS A 1 72 ? -9.637 20.253 24.598 1.00 89.00 72 LYS A C 1
ATOM 582 O O . LYS A 1 72 ? -10.597 20.103 25.346 1.00 89.00 72 LYS A O 1
ATOM 587 N N . MET A 1 73 ? -8.620 19.391 24.566 1.00 84.31 73 MET A N 1
ATOM 588 C CA . MET A 1 73 ? -8.537 18.258 25.496 1.00 84.31 73 MET A CA 1
ATOM 589 C C . MET A 1 73 ? -8.365 18.739 26.942 1.00 84.31 73 MET A C 1
ATOM 591 O O . MET A 1 73 ? -9.042 18.222 27.825 1.00 84.31 73 MET A O 1
ATOM 595 N N . GLU A 1 74 ? -7.535 19.758 27.175 1.00 86.44 74 GLU A N 1
ATOM 596 C CA . GLU A 1 74 ? -7.346 20.363 28.500 1.00 86.44 74 GLU A CA 1
ATOM 597 C C . GLU A 1 74 ? -8.641 21.008 29.022 1.00 86.44 74 GLU A C 1
ATOM 599 O O . GLU A 1 74 ? -9.018 20.802 30.175 1.00 86.44 74 GLU A O 1
ATOM 604 N N . GLU A 1 75 ? -9.390 21.718 28.173 1.00 80.25 75 GLU A N 1
ATOM 605 C CA . GLU A 1 75 ? -10.696 22.287 28.531 1.00 80.25 75 GLU A CA 1
ATOM 606 C C . GLU A 1 75 ? -11.731 21.194 28.860 1.00 80.25 75 GLU A C 1
ATOM 608 O O . GLU A 1 75 ? -12.483 21.304 29.832 1.00 80.25 75 GLU A O 1
ATOM 613 N N . GLU A 1 76 ? -11.752 20.096 28.099 1.00 83.12 76 GLU A N 1
ATOM 614 C CA . GLU A 1 76 ? -12.600 18.932 28.383 1.00 83.12 76 GLU A CA 1
ATOM 615 C C . GLU A 1 76 ? -12.222 18.227 29.698 1.00 83.12 76 GLU A C 1
ATOM 617 O O . GLU A 1 76 ? -13.102 17.681 30.372 1.00 83.12 76 GLU A O 1
ATOM 622 N N . GLU A 1 77 ? -10.945 18.220 30.086 1.00 82.06 77 GLU A N 1
ATOM 623 C CA . GLU A 1 77 ? -10.490 17.689 31.376 1.00 82.06 77 GLU A CA 1
ATOM 624 C C . GLU A 1 77 ? -10.843 18.625 32.538 1.00 82.06 77 GLU A C 1
ATOM 626 O O . GLU A 1 77 ? -11.394 18.169 33.544 1.00 82.06 77 GLU A O 1
ATOM 631 N N . MET A 1 78 ? -10.654 19.936 32.381 1.00 74.25 78 MET A N 1
ATOM 632 C CA . MET A 1 78 ? -11.017 20.926 33.402 1.00 74.25 78 MET A CA 1
ATOM 633 C C . MET A 1 78 ? -12.530 20.997 33.637 1.00 74.25 78 MET A C 1
ATOM 635 O O . MET A 1 78 ? -12.980 21.064 34.786 1.00 74.25 78 MET A O 1
ATOM 639 N N . ASN A 1 79 ? -13.334 20.862 32.579 1.00 74.88 79 ASN A N 1
ATOM 640 C CA . ASN A 1 79 ? -14.791 20.768 32.691 1.00 74.88 79 ASN A CA 1
ATOM 641 C C . ASN A 1 79 ? -15.251 19.505 33.445 1.00 74.88 79 ASN A C 1
ATOM 643 O O . ASN A 1 79 ? -16.298 19.525 34.094 1.00 74.88 79 ASN A O 1
ATOM 647 N N . LYS A 1 80 ? -14.469 18.415 33.432 1.00 71.00 80 LYS A N 1
ATOM 648 C CA . LYS A 1 80 ? -14.762 17.196 34.215 1.00 71.00 80 LYS A CA 1
ATOM 649 C C . LYS A 1 80 ? -14.372 17.322 35.688 1.00 71.00 80 LYS A C 1
ATOM 651 O O . LYS A 1 80 ? -15.000 16.676 36.524 1.00 71.00 80 LYS A O 1
ATOM 656 N N . ILE A 1 81 ? -13.369 18.138 36.013 1.00 66.50 81 ILE A N 1
ATOM 657 C CA . ILE A 1 81 ? -12.887 18.334 37.390 1.00 66.50 81 ILE A CA 1
ATOM 658 C C . ILE A 1 81 ? -13.833 19.255 38.189 1.00 66.50 81 ILE A C 1
ATOM 660 O O . ILE A 1 81 ? -14.000 19.064 39.393 1.00 66.50 81 ILE A O 1
ATOM 664 N N . GLY A 1 82 ? -14.513 20.203 37.530 1.00 60.28 82 GLY A N 1
ATOM 665 C CA . GLY A 1 82 ? -15.429 21.159 38.175 1.00 60.28 82 GLY A CA 1
ATOM 666 C C . GLY A 1 82 ? -16.877 20.686 38.377 1.00 60.28 82 GLY A C 1
ATOM 667 O O . GLY A 1 82 ? -17.627 21.297 39.143 1.00 60.28 82 GLY A O 1
ATOM 668 N N . GLN A 1 83 ? -17.302 19.595 37.731 1.00 60.09 83 GLN A N 1
ATOM 669 C CA . GLN A 1 83 ? -18.655 19.061 37.906 1.00 60.09 83 GLN A CA 1
ATOM 670 C C . GLN A 1 83 ? -18.752 18.252 39.208 1.00 60.09 83 GLN A C 1
ATOM 672 O O . GLN A 1 83 ? -18.417 17.066 39.263 1.00 60.09 83 GLN A O 1
ATOM 677 N N . LYS A 1 84 ? -19.266 18.882 40.276 1.00 53.56 84 LYS A N 1
ATOM 678 C CA . LYS A 1 84 ? -19.769 18.159 41.456 1.00 53.56 84 LYS A CA 1
ATOM 679 C C . LYS A 1 84 ? -20.800 17.136 40.979 1.00 53.56 84 LYS A C 1
ATOM 681 O O . LYS A 1 84 ? -21.853 17.514 40.474 1.00 53.56 84 LYS A O 1
ATOM 686 N N . LYS A 1 85 ? -20.502 15.844 41.147 1.00 54.25 85 LYS A N 1
ATOM 687 C CA . LYS A 1 85 ? -21.416 14.737 40.835 1.00 54.25 85 LYS A CA 1
ATOM 688 C C . LYS A 1 85 ? -22.666 14.818 41.719 1.00 54.25 85 LYS A C 1
ATOM 690 O O . LYS A 1 85 ? -22.739 14.164 42.754 1.00 54.25 85 LYS A O 1
ATOM 695 N N . SER A 1 86 ? -23.668 15.584 41.305 1.00 51.97 86 SER A N 1
ATOM 696 C CA . SER A 1 86 ? -25.040 15.426 41.777 1.00 51.97 86 SER A CA 1
ATOM 697 C C . SER A 1 86 ? -25.706 14.339 40.937 1.00 51.97 86 SER A C 1
ATOM 699 O O . SER A 1 86 ? -26.407 14.592 39.964 1.00 51.97 86 SER A O 1
ATOM 701 N N . SER A 1 87 ? -25.471 13.077 41.275 1.00 47.84 87 SER A N 1
ATOM 702 C CA . SER A 1 87 ? -26.362 12.025 40.790 1.00 47.84 87 SER A CA 1
ATOM 703 C C . SER A 1 87 ? -26.447 10.898 41.801 1.00 47.84 87 SER A C 1
ATOM 705 O O . SER A 1 87 ? -25.473 10.214 42.102 1.00 47.84 87 SER A O 1
ATOM 707 N N . SER A 1 88 ? -27.660 10.727 42.323 1.00 55.06 88 SER A N 1
ATOM 708 C CA . SER A 1 88 ? -28.150 9.482 42.900 1.00 55.06 88 SER A CA 1
ATOM 709 C C . SER A 1 88 ? -27.773 8.344 41.943 1.00 55.06 88 SER A C 1
ATOM 711 O O . SER A 1 88 ? -28.413 8.148 40.906 1.00 55.06 88 SER A O 1
ATOM 713 N N . SER A 1 89 ? -26.705 7.617 42.256 1.00 55.97 89 SER A N 1
ATOM 714 C CA . SER A 1 89 ? -26.277 6.469 41.475 1.00 55.97 89 SER A CA 1
ATOM 715 C C . SER A 1 89 ? -27.218 5.306 41.777 1.00 55.97 89 SER A C 1
ATOM 717 O O . SER A 1 89 ? -26.993 4.496 42.676 1.00 55.97 89 SER A O 1
ATOM 719 N N . LYS A 1 90 ? -28.307 5.208 41.004 1.00 67.31 90 LYS A N 1
ATOM 720 C CA . LYS A 1 90 ? -28.998 3.927 40.825 1.00 67.31 90 LYS A CA 1
ATOM 721 C C . LYS A 1 90 ? -27.937 2.936 40.355 1.00 67.31 90 LYS A C 1
ATOM 723 O O . LYS A 1 90 ? -27.360 3.106 39.284 1.00 67.31 90 LYS A O 1
ATOM 728 N N . LYS A 1 91 ? -27.618 1.956 41.201 1.00 71.19 91 LYS A N 1
ATOM 729 C CA . LYS A 1 91 ? -26.660 0.896 40.883 1.00 71.19 91 LYS A CA 1
ATOM 730 C C . LYS A 1 91 ? -27.206 0.139 39.672 1.00 71.19 91 LYS A C 1
ATOM 732 O O . LYS A 1 91 ? -28.170 -0.606 39.803 1.00 71.19 91 LYS A O 1
ATOM 737 N N . LEU A 1 92 ? -26.624 0.384 38.502 1.00 69.00 92 LEU A N 1
ATOM 738 C CA . LEU A 1 92 ? -26.947 -0.354 37.287 1.00 69.00 92 LEU A CA 1
ATOM 739 C C . LEU A 1 92 ? -26.465 -1.792 37.449 1.00 69.00 92 LEU A C 1
ATOM 741 O O . LEU A 1 92 ? -25.377 -2.045 37.977 1.00 69.00 92 LEU A O 1
ATOM 745 N N . THR A 1 93 ? -27.286 -2.738 37.011 1.00 81.88 93 THR A N 1
ATOM 746 C CA . THR A 1 93 ? -26.922 -4.153 37.059 1.00 81.88 93 THR A CA 1
ATOM 747 C C . THR A 1 93 ? -25.795 -4.436 36.060 1.00 81.88 93 THR A C 1
ATOM 749 O O . THR A 1 93 ? -25.629 -3.728 35.065 1.00 81.88 93 THR A O 1
ATOM 752 N N . LYS A 1 94 ? -24.995 -5.482 36.303 1.00 82.88 94 LYS A N 1
ATOM 753 C CA . LYS A 1 94 ? -23.867 -5.853 35.425 1.00 82.88 94 LYS A CA 1
ATOM 754 C C . LYS A 1 94 ? -24.296 -6.026 33.958 1.00 82.88 94 LYS A C 1
ATOM 756 O O . LYS A 1 94 ? -23.558 -5.623 33.065 1.00 82.88 94 LYS A O 1
ATOM 761 N N . PHE A 1 95 ? -25.497 -6.561 33.735 1.00 86.06 95 PHE A N 1
ATOM 762 C CA . PHE A 1 95 ? -26.095 -6.731 32.410 1.00 86.06 95 PHE A CA 1
ATOM 763 C C . PHE A 1 95 ? -26.333 -5.391 31.700 1.00 86.06 95 PHE A C 1
ATOM 765 O O . PHE A 1 95 ? -25.972 -5.215 30.542 1.00 86.06 95 PHE A O 1
ATOM 772 N N . GLU A 1 96 ? -26.863 -4.412 32.422 1.00 82.56 96 GLU A N 1
ATOM 773 C CA . GLU A 1 96 ? -27.175 -3.082 31.898 1.00 82.56 96 GLU A CA 1
ATOM 774 C C . GLU A 1 96 ? -25.903 -2.271 31.595 1.00 82.56 96 GLU A C 1
ATOM 776 O O . GLU A 1 96 ? -25.826 -1.541 30.609 1.00 82.56 96 GLU A O 1
ATOM 781 N N . ILE A 1 97 ? -24.842 -2.477 32.384 1.00 84.00 97 ILE A N 1
ATOM 782 C CA . ILE A 1 97 ? -23.506 -1.925 32.107 1.00 84.00 97 ILE A CA 1
ATOM 783 C C . ILE A 1 97 ? -22.931 -2.505 30.807 1.00 84.00 97 ILE A C 1
ATOM 785 O O . ILE A 1 97 ? -22.326 -1.776 30.021 1.00 84.00 97 ILE A O 1
ATOM 789 N N . GLU A 1 98 ? -23.094 -3.806 30.575 1.00 86.62 98 GLU A N 1
ATOM 790 C CA . GLU A 1 98 ? -22.609 -4.471 29.363 1.00 86.62 98 GLU A CA 1
ATOM 791 C C . GLU A 1 98 ? -23.409 -4.055 28.123 1.00 86.62 98 GLU A C 1
ATOM 793 O O . GLU A 1 98 ? -22.821 -3.756 27.081 1.00 86.62 98 GLU A O 1
ATOM 798 N N . GLN A 1 99 ? -24.727 -3.905 28.260 1.00 88.81 99 GLN A N 1
ATOM 799 C CA . GLN A 1 99 ? -25.594 -3.396 27.201 1.00 88.81 99 GLN A CA 1
ATOM 800 C C . GLN A 1 99 ? -25.234 -1.953 26.814 1.00 88.81 99 GLN A C 1
ATOM 802 O O . GLN A 1 99 ? -25.085 -1.649 25.629 1.00 88.81 99 GLN A O 1
ATOM 807 N N . ASN A 1 100 ? -25.003 -1.081 27.799 1.00 85.44 100 ASN A N 1
ATOM 808 C CA . ASN A 1 100 ? -24.582 0.298 27.550 1.00 85.44 100 ASN A CA 1
ATOM 809 C C . ASN A 1 100 ? -23.202 0.360 26.876 1.00 85.44 100 ASN A C 1
ATOM 811 O O . ASN A 1 100 ? -23.021 1.101 25.912 1.00 85.44 100 ASN A O 1
ATOM 815 N N . LYS A 1 101 ? -22.247 -0.483 27.294 1.00 88.25 101 LYS A N 1
ATOM 816 C CA . LYS A 1 101 ? -20.935 -0.596 26.631 1.00 88.25 101 LYS A CA 1
ATOM 817 C C . LYS A 1 101 ? -21.047 -1.066 25.180 1.00 88.25 101 LYS A C 1
ATOM 819 O O . LYS A 1 101 ? -20.330 -0.553 24.319 1.00 88.25 101 LYS A O 1
ATOM 824 N N . ALA A 1 102 ? -21.931 -2.021 24.894 1.00 87.88 102 ALA A N 1
ATOM 825 C CA . ALA A 1 102 ? -22.164 -2.502 23.535 1.00 87.88 102 ALA A CA 1
ATOM 826 C C . ALA A 1 102 ? -22.775 -1.409 22.640 1.00 87.88 102 ALA A C 1
ATOM 828 O O . ALA A 1 102 ? -22.360 -1.242 21.489 1.00 87.88 102 ALA A O 1
ATOM 829 N N . MET A 1 103 ? -23.711 -0.621 23.177 1.00 88.25 103 MET A N 1
ATOM 830 C CA . MET A 1 103 ? -24.318 0.511 22.470 1.00 88.25 103 MET A CA 1
ATOM 831 C C . MET A 1 103 ? -23.300 1.621 22.184 1.00 88.25 103 MET A C 1
ATOM 833 O O . MET A 1 103 ? -23.220 2.087 21.045 1.00 88.25 103 MET A O 1
ATOM 837 N N . ASP A 1 104 ? -22.452 1.966 23.154 1.00 87.62 104 ASP A N 1
ATOM 838 C CA . ASP A 1 104 ? -21.370 2.941 22.972 1.00 87.62 104 ASP A CA 1
ATOM 839 C C . ASP A 1 104 ? -20.332 2.474 21.944 1.00 87.62 104 ASP A C 1
ATOM 841 O O . ASP A 1 104 ? -19.884 3.253 21.096 1.00 87.62 104 ASP A O 1
ATOM 845 N N . ALA A 1 105 ? -19.962 1.190 21.965 1.00 89.56 105 ALA A N 1
ATOM 846 C CA . ALA A 1 105 ? -19.056 0.614 20.976 1.00 89.56 105 ALA A CA 1
ATOM 847 C C . ALA A 1 105 ? -19.646 0.698 19.558 1.00 89.56 105 ALA A C 1
ATOM 849 O O . ALA A 1 105 ? -18.950 1.090 18.615 1.00 89.56 105 ALA A O 1
ATOM 850 N N . LYS A 1 106 ? -20.944 0.402 19.410 1.00 89.06 106 LYS A N 1
ATOM 851 C CA . LYS A 1 106 ? -21.662 0.499 18.132 1.00 89.06 106 LYS A CA 1
ATOM 852 C C . LYS A 1 106 ? -21.773 1.945 17.645 1.00 89.06 106 LYS A C 1
ATOM 854 O O . LYS A 1 106 ? -21.548 2.202 16.462 1.00 89.06 106 LYS A O 1
ATOM 859 N N . ALA A 1 107 ? -22.057 2.892 18.538 1.00 90.44 107 ALA A N 1
ATOM 860 C CA . ALA A 1 107 ? -22.104 4.316 18.215 1.00 90.44 107 ALA A CA 1
ATOM 861 C C . ALA A 1 107 ? -20.731 4.837 17.757 1.00 90.44 107 ALA A C 1
ATOM 863 O O . ALA A 1 107 ? -20.633 5.516 16.735 1.00 90.44 107 ALA A O 1
ATOM 864 N N . ARG A 1 108 ? -19.651 4.437 18.443 1.00 89.62 108 ARG A N 1
ATOM 865 C CA . ARG A 1 108 ? -18.269 4.773 18.063 1.00 89.62 108 ARG A CA 1
ATOM 866 C C . ARG A 1 108 ? -17.870 4.195 16.710 1.00 89.62 108 ARG A C 1
ATOM 868 O O . ARG A 1 108 ? -17.236 4.891 15.921 1.00 89.62 108 ARG A O 1
ATOM 875 N N . LEU A 1 109 ? -18.241 2.948 16.420 1.00 87.00 109 LEU A N 1
ATOM 876 C CA . LEU A 1 109 ? -18.026 2.343 15.102 1.00 87.00 109 LEU A CA 1
ATOM 877 C C . LEU A 1 109 ? -18.781 3.113 14.016 1.00 87.00 109 LEU A C 1
ATOM 879 O O . LEU A 1 109 ? -18.175 3.496 13.018 1.00 87.00 109 LEU A O 1
ATOM 883 N N . LYS A 1 110 ? -20.065 3.419 14.232 1.00 90.88 110 LYS A N 1
ATOM 884 C CA . LYS A 1 110 ? -20.875 4.196 13.283 1.00 90.88 110 LYS A CA 1
ATOM 885 C C . LYS A 1 110 ? -20.277 5.582 13.012 1.00 90.88 110 LYS A C 1
ATOM 887 O O . LYS A 1 110 ? -20.209 5.984 11.855 1.00 90.88 110 LYS A O 1
ATOM 892 N N . ALA A 1 111 ? -19.790 6.273 14.043 1.00 88.94 111 ALA A N 1
ATOM 893 C CA . ALA A 1 111 ? -19.121 7.565 13.896 1.00 88.94 111 ALA A CA 1
ATOM 894 C C . ALA A 1 111 ? -17.809 7.458 13.099 1.00 88.94 111 ALA A C 1
ATOM 896 O O . ALA A 1 111 ? -17.562 8.276 12.218 1.00 88.94 111 ALA A O 1
ATOM 897 N N . LYS A 1 112 ? -16.998 6.415 13.337 1.00 87.69 112 LYS A N 1
ATOM 898 C CA . LYS A 1 112 ? -15.775 6.160 12.556 1.00 87.69 112 LYS A CA 1
ATOM 899 C C . LYS A 1 112 ? -16.068 5.885 11.079 1.00 87.69 112 LYS A C 1
ATOM 901 O O . LYS A 1 112 ? -15.362 6.402 10.221 1.00 87.69 112 LYS A O 1
ATOM 906 N N . PHE A 1 113 ? -17.105 5.102 10.776 1.00 85.12 113 PHE A N 1
ATOM 907 C CA . PHE A 1 113 ? -17.512 4.847 9.390 1.00 85.12 113 PHE A CA 1
ATOM 908 C C . PHE A 1 113 ? -18.075 6.100 8.707 1.00 85.12 113 PHE A C 1
ATOM 910 O O . PHE A 1 113 ? -17.772 6.335 7.541 1.00 85.12 113 PHE A O 1
ATOM 917 N N . ALA A 1 114 ? -18.844 6.925 9.424 1.00 86.31 114 ALA A N 1
ATOM 918 C CA . ALA A 1 114 ? -19.346 8.192 8.898 1.00 86.31 114 ALA A CA 1
ATOM 919 C C . ALA A 1 114 ? -18.206 9.179 8.594 1.00 86.31 114 ALA A C 1
ATOM 921 O O . ALA A 1 114 ? -18.160 9.709 7.490 1.00 86.31 114 ALA A O 1
ATOM 922 N N . ALA A 1 115 ? -17.250 9.337 9.516 1.00 83.38 115 ALA A N 1
ATOM 923 C CA . ALA A 1 115 ? -16.078 10.191 9.322 1.00 83.38 115 ALA A CA 1
ATOM 924 C C . ALA A 1 115 ? -15.181 9.704 8.173 1.00 83.38 115 ALA A C 1
ATOM 926 O O . ALA A 1 115 ? -14.654 10.511 7.417 1.00 83.38 115 ALA A O 1
ATOM 927 N N . LYS A 1 116 ? -15.037 8.381 8.000 1.00 83.12 116 LYS A N 1
ATOM 928 C CA . LYS A 1 116 ? -14.320 7.812 6.852 1.00 83.12 116 LYS A CA 1
ATOM 929 C C . LYS A 1 116 ? -15.014 8.152 5.527 1.00 83.12 116 LYS A C 1
ATOM 931 O O . LYS A 1 116 ? -14.345 8.579 4.597 1.00 83.12 116 LYS A O 1
ATOM 936 N N . ARG A 1 117 ? -16.344 8.017 5.458 1.00 78.69 117 ARG A N 1
ATOM 937 C CA . ARG A 1 117 ? -17.131 8.358 4.261 1.00 78.69 117 ARG A CA 1
ATOM 938 C C . ARG A 1 117 ? -17.059 9.851 3.917 1.00 78.69 117 ARG A C 1
ATOM 940 O O . ARG A 1 117 ? -17.013 10.198 2.748 1.00 78.69 117 ARG A O 1
ATOM 947 N N . GLU A 1 118 ? -17.055 10.714 4.928 1.00 77.25 118 GLU A N 1
ATOM 948 C CA . GLU A 1 118 ? -16.932 12.170 4.767 1.00 77.25 118 GLU A CA 1
ATOM 949 C C . GLU A 1 118 ? -15.510 12.596 4.360 1.00 77.25 118 GLU A C 1
ATOM 951 O O . GLU A 1 118 ? -15.334 13.491 3.540 1.00 77.25 118 GLU A O 1
ATOM 956 N N . ALA A 1 119 ? -14.478 11.908 4.858 1.00 74.31 119 ALA A N 1
ATOM 957 C CA . ALA A 1 119 ? -13.103 12.107 4.399 1.00 74.31 119 ALA A CA 1
ATOM 958 C C . ALA A 1 119 ? -12.893 11.637 2.945 1.00 74.31 119 ALA A C 1
ATOM 960 O O . ALA A 1 119 ? -12.084 12.210 2.221 1.00 74.31 119 ALA A O 1
ATOM 961 N N . GLU A 1 120 ? -13.628 10.612 2.505 1.00 65.56 120 GLU A N 1
ATOM 962 C CA . GLU A 1 120 ? -13.595 10.106 1.126 1.00 65.56 120 GLU A CA 1
ATOM 963 C C . GLU A 1 120 ? -14.375 10.995 0.132 1.00 65.56 120 GLU A C 1
ATOM 965 O O . GLU A 1 120 ? -14.142 10.896 -1.070 1.00 65.56 120 GLU A O 1
ATOM 970 N N . SER A 1 121 ? -15.242 11.910 0.589 1.00 57.91 121 SER A N 1
ATOM 971 C CA . SER A 1 121 ? -16.051 12.778 -0.288 1.00 57.91 121 SER A CA 1
ATOM 972 C C . SER A 1 121 ? -15.358 14.066 -0.771 1.00 57.91 121 SER A C 1
ATOM 974 O O . SER A 1 121 ? -16.037 14.999 -1.184 1.00 57.91 121 SER A O 1
ATOM 976 N N . TYR A 1 122 ? -14.022 14.147 -0.746 1.00 56.12 122 TYR A N 1
ATOM 977 C CA . TYR A 1 122 ? -13.275 15.344 -1.184 1.00 56.12 122 TYR A CA 1
ATOM 978 C C . TYR A 1 122 ? -12.993 15.421 -2.693 1.00 56.12 122 TYR A C 1
ATOM 980 O O . TYR A 1 122 ? -12.429 16.406 -3.165 1.00 56.12 122 TYR A O 1
ATOM 988 N N . VAL A 1 123 ? -13.374 14.402 -3.463 1.00 55.47 123 VAL A N 1
ATOM 989 C CA . VAL A 1 123 ? -13.287 14.445 -4.924 1.00 55.47 123 VAL A CA 1
ATOM 990 C C . VAL A 1 123 ? -14.688 14.711 -5.451 1.00 55.47 123 VAL A C 1
ATOM 992 O O . VAL A 1 123 ? -15.528 13.813 -5.458 1.00 55.47 123 VAL A O 1
ATOM 995 N N . ASN A 1 124 ? -14.950 15.951 -5.863 1.00 55.72 124 ASN A N 1
ATOM 996 C CA . ASN A 1 124 ? -16.162 16.293 -6.597 1.00 55.72 124 ASN A CA 1
ATOM 997 C C . ASN A 1 124 ? -16.053 15.651 -7.990 1.00 55.72 124 ASN A C 1
ATOM 999 O O . ASN A 1 124 ? -15.452 16.205 -8.908 1.00 55.72 124 ASN A O 1
ATOM 1003 N N . VAL A 1 125 ? -16.527 14.408 -8.102 1.00 57.50 125 VAL A N 1
ATOM 1004 C CA . VAL A 1 125 ? -16.399 13.572 -9.309 1.00 57.50 125 VAL A CA 1
ATOM 1005 C C . VAL A 1 125 ? -17.058 14.237 -10.525 1.00 57.50 125 VAL A C 1
ATOM 1007 O O . VAL A 1 125 ? -16.644 13.975 -11.651 1.00 57.50 125 VAL A O 1
ATOM 1010 N N . ASP A 1 126 ? -18.013 15.142 -10.300 1.00 59.34 126 ASP A N 1
ATOM 1011 C CA . ASP A 1 126 ? -18.751 15.851 -11.347 1.00 59.34 126 ASP A CA 1
ATOM 1012 C C . ASP A 1 126 ? -17.918 16.923 -12.084 1.00 59.34 126 ASP A C 1
ATOM 1014 O O . ASP A 1 126 ? -18.269 17.296 -13.201 1.00 59.34 126 ASP A O 1
ATOM 1018 N N . GLU A 1 127 ? -16.796 17.389 -11.517 1.00 57.28 127 GLU A N 1
ATOM 1019 C CA . GLU A 1 127 ? -15.929 18.418 -12.132 1.00 57.28 127 GLU A CA 1
ATOM 1020 C C . GLU A 1 127 ? -14.702 17.841 -12.858 1.00 57.28 127 GLU A C 1
ATOM 1022 O O . GLU A 1 127 ? -13.996 18.559 -13.569 1.00 57.28 127 GLU A O 1
ATOM 1027 N N . ILE A 1 128 ? -14.427 16.541 -12.713 1.00 60.75 128 ILE A N 1
ATOM 1028 C CA . ILE A 1 128 ? -13.305 15.895 -13.399 1.00 60.75 128 ILE A CA 1
ATOM 1029 C C . ILE A 1 128 ? -13.802 15.381 -14.747 1.00 60.75 128 ILE A C 1
ATOM 1031 O O . ILE A 1 128 ? -14.412 14.313 -14.838 1.00 60.75 128 ILE A O 1
ATOM 1035 N N . GLU A 1 129 ? -13.505 16.121 -15.817 1.00 62.47 129 GLU A N 1
ATOM 1036 C CA . GLU A 1 129 ? -13.726 15.644 -17.181 1.00 62.47 129 GLU A CA 1
ATOM 1037 C C . GLU A 1 129 ? -12.976 14.324 -17.401 1.00 62.47 129 GLU A C 1
ATOM 1039 O O . GLU A 1 129 ? -11.752 14.264 -17.559 1.00 62.47 129 GLU A O 1
ATOM 1044 N N . ASN A 1 130 ? -13.730 13.227 -17.416 1.00 65.88 130 ASN A N 1
ATOM 1045 C CA . ASN A 1 130 ? -13.202 11.910 -17.717 1.00 65.88 130 ASN A CA 1
ATOM 1046 C C . ASN A 1 130 ? -12.942 11.809 -19.228 1.00 65.88 130 ASN A C 1
ATOM 1048 O O . ASN A 1 130 ? -13.774 11.335 -20.003 1.00 65.88 130 ASN A O 1
ATOM 1052 N N . THR A 1 131 ? -11.764 12.259 -19.652 1.00 67.56 131 THR A N 1
ATOM 1053 C CA . THR A 1 131 ? -11.304 12.209 -21.049 1.00 67.56 131 THR A CA 1
ATOM 1054 C C . THR A 1 131 ? -11.299 10.788 -21.628 1.00 67.56 131 THR A C 1
ATOM 1056 O O . THR A 1 131 ? -11.489 10.617 -22.834 1.00 67.56 131 THR A O 1
ATOM 1059 N N . ASN A 1 132 ? -11.183 9.754 -20.786 1.00 66.94 132 ASN A N 1
ATOM 1060 C CA . ASN A 1 132 ? -11.331 8.359 -21.207 1.00 66.94 132 ASN A CA 1
ATOM 1061 C C . ASN A 1 132 ? -12.791 8.004 -21.519 1.00 66.94 132 ASN A C 1
ATOM 1063 O O . ASN A 1 132 ? -13.032 7.258 -22.464 1.00 66.94 132 ASN A O 1
ATOM 1067 N N . LYS A 1 133 ? -13.771 8.573 -20.801 1.00 66.88 133 LYS A N 1
ATOM 1068 C CA . LYS A 1 133 ? -15.201 8.391 -21.099 1.00 66.88 133 LYS A CA 1
ATOM 1069 C C . LYS A 1 133 ? -15.580 9.023 -22.440 1.00 66.88 133 LYS A C 1
ATOM 1071 O O . LYS A 1 133 ? -16.266 8.384 -23.225 1.00 66.88 133 LYS A O 1
ATOM 1076 N N . ALA A 1 134 ? -15.083 10.223 -22.744 1.00 65.19 134 ALA A N 1
ATOM 1077 C CA . ALA A 1 134 ? -15.325 10.865 -24.041 1.00 65.19 134 ALA A CA 1
ATOM 1078 C C . ALA A 1 134 ? -14.727 10.065 -25.216 1.00 65.19 134 ALA A C 1
ATOM 1080 O O . ALA A 1 134 ? -15.353 9.946 -26.269 1.00 65.19 134 ALA A O 1
ATOM 1081 N N . ARG A 1 135 ? -13.538 9.470 -25.026 1.00 63.34 135 ARG A N 1
ATOM 1082 C CA . ARG A 1 135 ? -12.923 8.559 -26.008 1.00 63.34 135 ARG A CA 1
ATOM 1083 C C . ARG A 1 135 ? -13.712 7.258 -26.163 1.00 63.34 135 ARG A C 1
ATOM 1085 O O . ARG A 1 135 ? -13.986 6.860 -27.290 1.00 63.34 135 ARG A O 1
ATOM 1092 N N . PHE A 1 136 ? -14.121 6.645 -25.053 1.00 60.56 136 PHE A N 1
ATOM 1093 C CA . PHE A 1 136 ? -14.909 5.413 -25.053 1.00 60.56 136 PHE A CA 1
ATOM 1094 C C . PHE A 1 136 ? -16.284 5.614 -25.700 1.00 60.56 136 PHE A C 1
ATOM 1096 O O . PHE A 1 136 ? -16.700 4.804 -26.519 1.00 60.56 136 PHE A O 1
ATOM 1103 N N . ASP A 1 137 ? -16.968 6.722 -25.407 1.00 65.81 137 ASP A N 1
ATOM 1104 C CA . ASP A 1 137 ? -18.265 7.046 -26.006 1.00 65.81 137 ASP A CA 1
ATOM 1105 C C . ASP A 1 137 ? -18.145 7.286 -27.525 1.00 65.81 137 ASP A C 1
ATOM 1107 O O . ASP A 1 137 ? -19.054 6.925 -28.270 1.00 65.81 137 ASP A O 1
ATOM 1111 N N . ALA A 1 138 ? -17.023 7.836 -28.011 1.00 63.16 138 ALA A N 1
ATOM 1112 C CA . ALA A 1 138 ? -16.759 7.986 -29.446 1.00 63.16 138 ALA A CA 1
ATOM 1113 C C . ALA A 1 138 ? -16.467 6.639 -30.137 1.00 63.16 138 ALA A C 1
ATOM 1115 O O . ALA A 1 138 ? -17.021 6.356 -31.199 1.00 63.16 138 ALA A O 1
ATOM 1116 N N . GLU A 1 139 ? -15.650 5.789 -29.513 1.00 59.75 139 GLU A N 1
ATOM 1117 C CA . GLU A 1 139 ? -15.259 4.473 -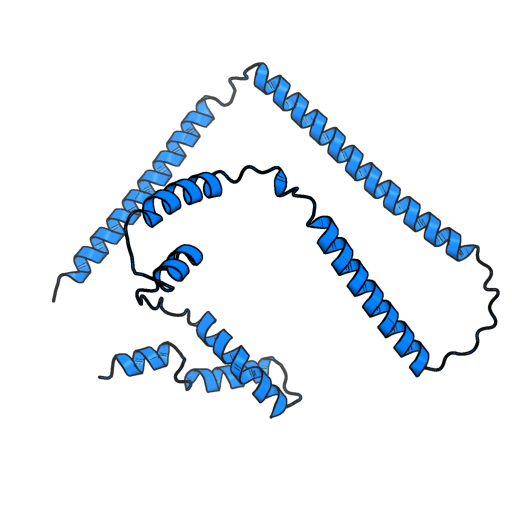30.034 1.00 59.75 139 GLU A CA 1
ATOM 1118 C C . GLU A 1 139 ? -16.424 3.467 -30.015 1.00 59.75 139 GLU A C 1
ATOM 1120 O O . GLU A 1 139 ? -16.628 2.705 -30.960 1.00 59.75 139 GLU A O 1
ATOM 1125 N N . ASN A 1 140 ? -17.272 3.521 -28.986 1.00 58.72 140 ASN A N 1
ATOM 1126 C CA . ASN A 1 140 ? -18.434 2.646 -28.859 1.00 58.72 140 ASN A CA 1
ATOM 1127 C C . ASN A 1 140 ? -19.569 3.053 -29.823 1.00 58.72 140 ASN A C 1
ATOM 1129 O O . ASN A 1 140 ? -20.316 2.206 -30.311 1.00 58.72 140 ASN A O 1
ATOM 1133 N N . LYS A 1 141 ? -19.675 4.343 -30.178 1.00 58.19 141 LYS A N 1
ATOM 1134 C CA . LYS A 1 141 ? -20.632 4.831 -31.190 1.00 58.19 141 LYS A CA 1
ATOM 1135 C C . LYS A 1 141 ? -20.263 4.384 -32.612 1.00 58.19 141 LYS A C 1
ATOM 1137 O O . LYS A 1 141 ? -21.160 4.172 -33.427 1.00 58.19 141 LYS A O 1
ATOM 1142 N N . GLU A 1 142 ? -18.971 4.204 -32.887 1.00 55.78 142 GLU A N 1
ATOM 1143 C CA . GLU A 1 142 ? -18.454 3.551 -34.100 1.00 55.78 142 GLU A CA 1
ATOM 1144 C C . GLU A 1 142 ? -18.701 2.030 -34.063 1.00 55.78 142 GLU A C 1
ATOM 1146 O O . GLU A 1 142 ? -19.199 1.461 -35.036 1.00 55.78 142 GLU A O 1
ATOM 1151 N N . ALA A 1 143 ? -18.476 1.376 -32.917 1.00 52.97 143 ALA A N 1
ATOM 1152 C CA . ALA A 1 143 ? -18.706 -0.063 -32.753 1.00 52.97 143 ALA A CA 1
ATOM 1153 C C . ALA A 1 143 ? -20.186 -0.474 -32.901 1.00 52.97 143 ALA A C 1
ATOM 1155 O O . ALA A 1 143 ? -20.479 -1.534 -33.448 1.00 52.97 143 ALA A O 1
ATOM 1156 N N . VAL A 1 144 ? -21.135 0.372 -32.482 1.00 49.91 144 VAL A N 1
ATOM 1157 C CA . VAL A 1 144 ? -22.584 0.108 -32.603 1.00 49.91 144 VAL A CA 1
ATOM 1158 C C . VAL A 1 144 ? -23.096 0.204 -34.052 1.00 49.91 144 VAL A C 1
ATOM 1160 O O . VAL A 1 144 ? -24.137 -0.373 -34.369 1.00 49.91 144 VAL A O 1
ATOM 1163 N N . LYS A 1 145 ? -22.370 0.863 -34.970 1.00 50.72 145 LYS A N 1
ATOM 1164 C CA . LYS A 1 145 ? -22.708 0.864 -36.409 1.00 50.72 145 LYS A CA 1
ATOM 1165 C C . LYS A 1 145 ? -22.218 -0.383 -37.157 1.00 50.72 145 LYS A C 1
ATOM 1167 O O . LYS A 1 145 ? -22.741 -0.681 -38.230 1.00 50.72 145 LYS A O 1
ATOM 1172 N N . GLY A 1 146 ? -21.258 -1.122 -36.602 1.00 44.28 146 GLY A N 1
ATOM 1173 C CA . GLY A 1 146 ? -20.790 -2.404 -37.129 1.00 44.28 146 GLY A CA 1
ATOM 1174 C C . GLY A 1 146 ? -21.602 -3.547 -36.530 1.00 44.28 146 GLY A C 1
ATOM 1175 O O . GLY A 1 146 ? -21.292 -4.028 -35.447 1.00 44.28 146 GLY A O 1
ATOM 1176 N N . GLY A 1 147 ? -22.674 -3.945 -37.211 1.00 39.19 147 GLY A N 1
ATOM 1177 C CA . GLY A 1 147 ? -23.675 -4.877 -36.697 1.00 39.19 147 GLY A CA 1
ATOM 1178 C C . GLY A 1 147 ? -23.129 -6.150 -36.032 1.00 39.19 147 GLY A C 1
ATOM 1179 O O . GLY A 1 147 ? -22.396 -6.920 -36.638 1.00 39.19 147 GLY A O 1
ATOM 1180 N N . GLY A 1 148 ? -23.624 -6.393 -34.815 1.00 42.75 148 GLY A N 1
ATOM 1181 C CA . GLY A 1 148 ? -24.054 -7.710 -34.341 1.00 42.75 148 GLY A CA 1
ATOM 1182 C C . GLY A 1 148 ? -22.991 -8.693 -33.836 1.00 42.75 148 GLY A C 1
ATOM 1183 O O . GLY A 1 148 ? -22.240 -9.276 -34.605 1.00 42.75 148 GLY A O 1
ATOM 1184 N N . GLY A 1 149 ? -23.097 -9.028 -32.544 1.00 49.03 149 GLY A N 1
ATOM 1185 C CA . GLY A 1 149 ? -22.786 -10.373 -32.039 1.00 49.03 149 GLY A CA 1
ATOM 1186 C C . GLY A 1 149 ? -21.449 -10.532 -31.311 1.00 49.03 149 GLY A C 1
ATOM 1187 O O . GLY A 1 149 ? -20.412 -10.742 -31.927 1.00 49.03 149 GLY A O 1
ATOM 1188 N N . GLY A 1 150 ? -21.481 -10.522 -29.975 1.00 48.66 150 GLY A N 1
ATOM 1189 C CA . GLY A 1 150 ? -20.321 -10.874 -29.141 1.00 48.66 150 GLY A CA 1
ATOM 1190 C C . GLY A 1 150 ? -20.512 -10.564 -27.658 1.00 48.66 150 GLY A C 1
ATOM 1191 O O . GLY A 1 150 ? -19.644 -9.979 -27.017 1.00 48.66 150 GLY A O 1
ATOM 1192 N N . THR A 1 151 ? -21.699 -10.869 -27.145 1.00 62.81 151 THR A N 1
ATOM 1193 C CA . THR A 1 151 ? -22.208 -10.522 -25.816 1.00 62.81 151 THR A CA 1
ATOM 1194 C C . THR A 1 151 ? -21.466 -11.254 -24.688 1.00 62.81 151 THR A C 1
ATOM 1196 O O . THR A 1 151 ? -21.248 -12.457 -24.767 1.00 62.81 151 THR A O 1
ATOM 1199 N N . ILE A 1 152 ? -21.152 -10.531 -23.609 1.00 61.06 152 ILE A N 1
ATOM 1200 C CA . ILE A 1 152 ? -20.569 -10.991 -22.330 1.00 61.06 152 ILE A CA 1
ATOM 1201 C C . ILE A 1 152 ? -19.050 -11.221 -22.343 1.00 61.06 152 ILE A C 1
ATOM 1203 O O . ILE A 1 152 ? -18.356 -10.492 -21.641 1.00 61.06 152 ILE A O 1
ATOM 1207 N N . ASP A 1 153 ? -18.492 -12.140 -23.132 1.00 55.41 153 ASP A N 1
ATOM 1208 C CA . ASP A 1 153 ? -17.057 -12.482 -23.003 1.00 55.41 153 ASP A CA 1
ATOM 1209 C C . ASP A 1 153 ? -16.119 -11.319 -23.360 1.00 55.41 153 ASP A C 1
ATOM 1211 O O . ASP A 1 153 ? -15.098 -11.091 -22.704 1.00 55.41 153 ASP A O 1
ATOM 1215 N N . ARG A 1 154 ? -16.499 -10.521 -24.363 1.00 66.88 154 ARG A N 1
ATOM 1216 C CA . ARG A 1 154 ? -15.773 -9.300 -24.727 1.00 66.88 154 ARG A CA 1
ATOM 1217 C C . ARG A 1 154 ? -15.889 -8.222 -23.648 1.00 66.88 154 ARG A C 1
ATOM 1219 O O . ARG A 1 154 ? -14.887 -7.607 -23.298 1.00 66.88 154 ARG A O 1
ATOM 1226 N N . ALA A 1 155 ? -17.080 -8.068 -23.068 1.00 65.75 155 ALA A N 1
ATOM 1227 C CA . ALA A 1 155 ? -17.329 -7.112 -21.992 1.00 65.75 155 ALA A CA 1
ATOM 1228 C C . ALA A 1 155 ? -16.543 -7.468 -20.718 1.00 65.75 155 ALA A C 1
ATOM 1230 O O . ALA A 1 155 ? -15.997 -6.585 -20.064 1.00 65.75 155 ALA A O 1
ATOM 1231 N N . VAL A 1 156 ? -16.417 -8.758 -20.387 1.00 65.69 156 VAL A N 1
ATOM 1232 C CA . VAL A 1 156 ? -15.614 -9.204 -19.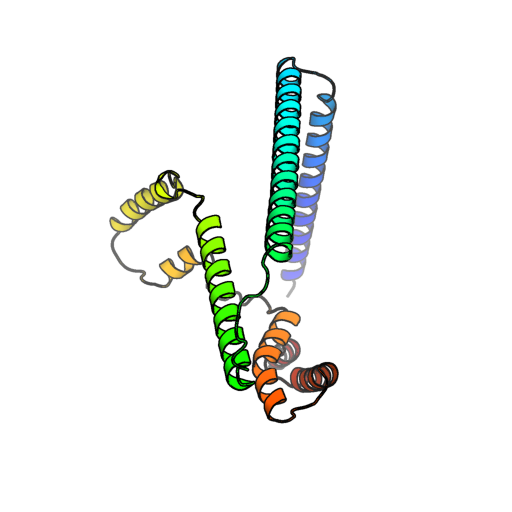238 1.00 65.69 156 VAL A CA 1
ATOM 1233 C C . VAL A 1 156 ? -14.121 -8.980 -19.493 1.00 65.69 156 VAL A C 1
ATOM 1235 O O . VAL A 1 156 ? -13.417 -8.515 -18.597 1.00 65.69 156 VAL A O 1
ATOM 1238 N N . LYS A 1 157 ? -13.624 -9.253 -20.704 1.00 71.12 157 LYS A N 1
ATOM 1239 C CA . LYS A 1 157 ? -12.220 -9.010 -21.076 1.00 71.12 157 LYS A CA 1
ATOM 1240 C C . LYS A 1 157 ? -11.852 -7.524 -21.030 1.00 71.12 157 LYS A C 1
ATOM 1242 O O . LYS A 1 157 ? -10.790 -7.180 -20.519 1.00 71.12 157 LYS A O 1
ATOM 1247 N N . GLU A 1 158 ? -12.726 -6.650 -21.521 1.00 68.00 158 GLU A N 1
ATOM 1248 C CA . GLU A 1 158 ? -12.507 -5.199 -21.497 1.00 68.00 158 GLU A CA 1
ATOM 1249 C C . GLU A 1 158 ? -12.612 -4.626 -20.072 1.00 68.00 158 GLU A C 1
ATOM 1251 O O . GLU A 1 158 ? -11.795 -3.789 -19.697 1.00 68.00 158 GLU A O 1
ATOM 1256 N N . LEU A 1 159 ? -13.526 -5.134 -19.231 1.00 65.69 159 LEU A N 1
ATOM 1257 C CA . LEU A 1 159 ? -13.663 -4.694 -17.834 1.00 65.69 159 LEU A CA 1
ATOM 1258 C C . LEU A 1 159 ? -12.498 -5.153 -16.940 1.00 65.69 159 LEU A C 1
ATOM 1260 O O . LEU A 1 159 ? -12.110 -4.453 -16.007 1.00 65.69 159 LEU A O 1
ATOM 1264 N N . THR A 1 160 ? -11.956 -6.346 -17.190 1.00 69.50 160 THR A N 1
ATOM 1265 C CA . THR A 1 160 ? -10.920 -6.951 -16.334 1.00 69.50 160 THR A CA 1
ATOM 1266 C C . THR A 1 160 ? -9.499 -6.751 -16.857 1.00 69.50 160 THR A C 1
ATOM 1268 O O . THR A 1 160 ? -8.547 -7.026 -16.128 1.00 69.50 160 THR A O 1
ATOM 1271 N N . GLY A 1 161 ? -9.333 -6.311 -18.112 1.00 58.31 161 GLY A N 1
ATOM 1272 C CA . GLY A 1 161 ? -8.035 -6.225 -18.794 1.00 58.31 161 GLY A CA 1
ATOM 1273 C C . GLY A 1 161 ? -7.308 -7.573 -18.909 1.00 58.31 161 GLY A C 1
ATOM 1274 O O . GLY A 1 161 ? -6.127 -7.619 -19.253 1.00 58.31 161 GLY A O 1
ATOM 1275 N N . LEU A 1 162 ? -7.989 -8.674 -18.584 1.00 56.62 162 LEU A N 1
ATOM 1276 C CA . LEU A 1 162 ? -7.429 -10.012 -18.512 1.00 56.62 162 LEU A CA 1
ATOM 1277 C C . LEU A 1 162 ? -7.904 -10.802 -19.728 1.00 56.62 162 LEU A C 1
ATOM 1279 O O . LEU A 1 162 ? -9.088 -11.085 -19.899 1.00 56.62 162 LEU A O 1
ATOM 1283 N N . ASP A 1 163 ? -6.952 -11.205 -20.565 1.00 53.97 163 ASP A N 1
ATOM 1284 C CA . ASP A 1 163 ? -7.172 -12.251 -21.554 1.00 53.97 163 ASP A CA 1
ATOM 1285 C C . ASP A 1 163 ? -7.537 -13.559 -20.833 1.00 53.97 163 ASP A C 1
ATOM 1287 O O . ASP A 1 163 ? -6.669 -14.290 -20.354 1.00 53.97 163 ASP A O 1
ATOM 1291 N N . ILE A 1 164 ? -8.831 -13.901 -20.794 1.00 52.31 164 ILE A N 1
ATOM 1292 C CA . ILE A 1 164 ? -9.343 -15.195 -20.285 1.00 52.31 164 ILE A CA 1
ATOM 1293 C C . ILE A 1 164 ? -8.973 -16.357 -21.240 1.00 52.31 164 ILE A C 1
ATOM 1295 O O . ILE A 1 164 ? -9.379 -17.507 -21.068 1.00 52.31 164 ILE A O 1
ATOM 1299 N N . ALA A 1 165 ? -8.120 -16.109 -22.236 1.00 53.44 165 ALA A N 1
ATOM 1300 C CA . ALA A 1 165 ? -7.441 -17.147 -22.993 1.00 53.44 165 ALA A CA 1
ATOM 1301 C C . ALA A 1 165 ? -6.422 -17.870 -22.092 1.00 53.44 165 ALA A C 1
ATOM 1303 O O . ALA A 1 165 ? -5.232 -17.578 -22.132 1.00 53.44 165 ALA A O 1
ATOM 1304 N N . LYS A 1 166 ? -6.922 -18.792 -21.252 1.00 51.47 166 LYS A N 1
ATOM 1305 C CA . LYS A 1 166 ? -6.244 -19.881 -20.516 1.00 51.47 166 LYS A CA 1
ATOM 1306 C C . LYS A 1 166 ? -4.705 -19.904 -20.608 1.00 51.47 166 LYS A C 1
ATOM 1308 O O . LYS A 1 166 ? -4.107 -20.890 -21.030 1.00 51.47 166 LYS A O 1
ATOM 1313 N N . LYS A 1 167 ? -4.034 -18.880 -20.090 1.00 49.75 167 LYS A N 1
ATOM 1314 C CA . LYS A 1 167 ? -2.720 -19.034 -19.472 1.00 49.75 167 LYS A CA 1
ATOM 1315 C C . LYS A 1 167 ? -2.991 -19.041 -17.988 1.00 49.75 167 LYS A C 1
ATOM 1317 O O . LYS A 1 167 ? -2.961 -18.003 -17.338 1.00 49.75 167 LYS A O 1
ATOM 1322 N N . THR A 1 168 ? -3.313 -20.226 -17.471 1.00 56.78 168 THR A N 1
ATOM 1323 C CA . THR A 1 168 ? -3.265 -20.492 -16.035 1.00 56.78 168 THR A CA 1
ATOM 1324 C C . THR A 1 168 ? -1.844 -20.178 -15.591 1.00 56.78 168 THR A C 1
ATOM 1326 O O . THR A 1 168 ? -0.942 -21.007 -15.741 1.00 56.78 168 THR A O 1
ATOM 1329 N N . GLN A 1 169 ? -1.619 -18.943 -15.144 1.00 56.91 169 GLN A N 1
ATOM 1330 C CA . GLN A 1 169 ? -0.374 -18.564 -14.502 1.00 56.91 169 GLN A CA 1
ATOM 1331 C C . GLN A 1 169 ? -0.153 -19.579 -13.379 1.00 56.91 169 GLN A C 1
ATOM 1333 O O . GLN A 1 169 ? -1.119 -19.910 -12.681 1.00 56.91 169 GLN A O 1
ATOM 1338 N N . PRO A 1 170 ? 1.056 -20.147 -13.238 1.00 62.44 170 PRO A N 1
ATOM 1339 C CA . PRO A 1 170 ? 1.304 -21.122 -12.192 1.00 62.44 170 PRO A CA 1
ATOM 1340 C C . PRO A 1 170 ? 0.975 -20.456 -10.856 1.00 62.44 170 PRO A C 1
ATOM 1342 O O . PRO A 1 170 ? 1.622 -19.483 -10.468 1.00 62.44 170 PRO A O 1
ATOM 1345 N N . VAL A 1 171 ? -0.079 -20.937 -10.190 1.00 67.12 171 VAL A N 1
ATOM 1346 C CA . VAL A 1 171 ? -0.484 -20.418 -8.884 1.00 67.12 171 VAL A CA 1
ATOM 1347 C C . VAL A 1 171 ? 0.724 -20.572 -7.972 1.00 67.12 171 VAL A C 1
ATOM 1349 O O . VAL A 1 171 ? 1.247 -21.674 -7.801 1.00 67.12 171 VAL A O 1
ATOM 1352 N N . SER A 1 172 ? 1.211 -19.450 -7.440 1.00 79.44 172 SER A N 1
ATOM 1353 C CA . SER A 1 172 ? 2.351 -19.461 -6.528 1.00 79.44 172 SER A CA 1
ATOM 1354 C C . SER A 1 172 ? 2.068 -20.429 -5.381 1.00 79.44 172 SER A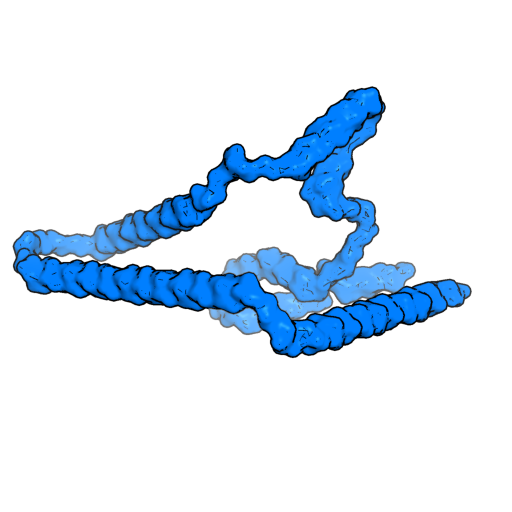 C 1
ATOM 1356 O O . SER A 1 172 ? 0.967 -20.424 -4.829 1.00 79.44 172 SER A O 1
ATOM 1358 N N . MET A 1 173 ? 3.065 -21.224 -4.986 1.00 81.44 173 MET A N 1
ATOM 1359 C CA . MET A 1 173 ? 2.953 -22.192 -3.883 1.00 81.44 173 MET A CA 1
ATOM 1360 C C . MET A 1 173 ? 2.349 -21.569 -2.617 1.00 81.44 173 MET A C 1
ATOM 1362 O O . MET A 1 173 ? 1.561 -22.205 -1.926 1.00 81.44 173 MET A O 1
ATOM 1366 N N . LYS A 1 174 ? 2.676 -20.297 -2.346 1.00 83.88 174 LYS A N 1
ATOM 1367 C CA . LYS A 1 174 ? 2.144 -19.539 -1.205 1.00 83.88 174 LYS A CA 1
ATOM 1368 C C . LYS A 1 174 ? 0.657 -19.213 -1.352 1.00 83.88 174 LYS A C 1
ATOM 1370 O O . LYS A 1 174 ? -0.072 -19.261 -0.371 1.00 83.88 174 LYS A O 1
ATOM 1375 N N . ALA A 1 175 ? 0.213 -18.881 -2.563 1.00 85.44 175 ALA A N 1
ATOM 1376 C CA . ALA A 1 175 ? -1.188 -18.581 -2.840 1.00 85.44 175 ALA A CA 1
ATOM 1377 C C . ALA A 1 175 ? -2.050 -19.848 -2.761 1.00 85.44 175 ALA A C 1
ATOM 1379 O O . ALA A 1 175 ? -3.119 -19.820 -2.162 1.00 85.44 175 ALA A O 1
ATOM 1380 N N . ALA A 1 176 ? -1.546 -20.965 -3.293 1.00 85.94 176 ALA A N 1
ATOM 1381 C CA . ALA A 1 176 ? -2.227 -22.252 -3.211 1.00 85.94 176 ALA A CA 1
ATOM 1382 C C . ALA A 1 176 ? -2.336 -22.743 -1.753 1.00 85.94 176 ALA A C 1
ATOM 1384 O O . ALA A 1 176 ? -3.411 -23.156 -1.329 1.00 85.94 176 ALA A O 1
ATOM 1385 N N . TYR A 1 177 ? -1.264 -22.598 -0.961 1.00 87.75 177 TYR A N 1
ATOM 1386 C CA . TYR A 1 177 ? -1.287 -22.915 0.471 1.00 87.75 177 TYR A CA 1
ATOM 1387 C C . TYR A 1 177 ? -2.276 -22.039 1.251 1.00 87.75 177 TYR A C 1
ATOM 1389 O O . TYR A 1 177 ? -3.030 -22.554 2.066 1.00 87.75 177 TYR A O 1
ATOM 1397 N N . LYS A 1 178 ? -2.322 -20.729 0.974 1.00 89.00 178 LYS A N 1
ATOM 1398 C CA . LYS A 1 178 ? -3.254 -19.810 1.642 1.00 89.00 178 LYS A CA 1
ATOM 1399 C C . LYS A 1 178 ? -4.720 -20.134 1.326 1.00 89.00 178 LYS A C 1
ATOM 1401 O O . LYS A 1 178 ? -5.549 -20.115 2.225 1.00 89.00 178 LYS A O 1
ATOM 1406 N N . ALA A 1 179 ? -5.034 -20.469 0.073 1.00 88.38 179 ALA A N 1
ATOM 1407 C CA . ALA A 1 179 ? -6.385 -20.884 -0.313 1.00 88.38 179 ALA A CA 1
ATOM 1408 C C . ALA A 1 179 ? -6.808 -22.197 0.377 1.00 88.38 179 ALA A C 1
ATOM 1410 O O . ALA A 1 179 ? -7.962 -22.352 0.768 1.00 88.38 179 ALA A O 1
ATOM 1411 N N . PHE A 1 180 ? -5.866 -23.128 0.554 1.00 88.25 180 PHE A N 1
ATOM 1412 C CA . PHE A 1 180 ? -6.080 -24.355 1.318 1.00 88.25 180 PHE A CA 1
ATOM 1413 C C . PHE A 1 180 ? -6.274 -24.075 2.815 1.00 88.25 180 PHE A C 1
ATOM 1415 O O . PHE A 1 180 ? -7.204 -24.599 3.423 1.00 88.25 180 PHE A O 1
ATOM 1422 N N . GLU A 1 181 ? -5.450 -23.204 3.400 1.00 89.75 181 GLU A N 1
ATOM 1423 C CA . GLU A 1 181 ? -5.577 -22.777 4.794 1.00 89.75 181 GLU A CA 1
ATOM 1424 C C . GLU A 1 181 ? -6.950 -22.149 5.056 1.00 89.75 181 GLU A C 1
ATOM 1426 O O . GLU A 1 181 ? -7.632 -22.558 5.985 1.00 89.75 181 GLU A O 1
ATOM 1431 N N . GLU A 1 182 ? -7.416 -21.224 4.217 1.00 89.06 182 GLU A N 1
ATOM 1432 C CA . GLU A 1 182 ? -8.725 -20.581 4.396 1.00 89.06 182 GLU A CA 1
ATOM 1433 C C . GLU A 1 182 ? -9.905 -21.568 4.328 1.00 89.06 182 GLU A C 1
ATOM 1435 O O . GLU A 1 182 ? -10.911 -21.356 5.007 1.00 89.06 182 GLU A O 1
ATOM 1440 N N . ARG A 1 183 ? -9.775 -22.663 3.564 1.00 88.31 183 ARG A N 1
ATOM 1441 C CA . ARG A 1 183 ? -10.804 -23.707 3.446 1.00 88.31 183 ARG A CA 1
ATOM 1442 C C . ARG A 1 183 ? -10.812 -24.673 4.632 1.00 88.31 183 ARG A C 1
ATOM 1444 O O . ARG A 1 183 ? -11.879 -24.999 5.139 1.00 88.31 183 ARG A O 1
ATOM 1451 N N . GLU A 1 184 ? -9.640 -25.135 5.065 1.00 87.44 184 GLU A N 1
ATOM 1452 C CA . GLU A 1 184 ? -9.516 -26.207 6.067 1.00 87.44 184 GLU A CA 1
ATOM 1453 C C . GLU A 1 184 ? -9.401 -25.683 7.508 1.00 87.44 184 GLU A C 1
ATOM 1455 O O . GLU A 1 184 ? -9.750 -26.381 8.462 1.00 87.44 184 GLU A O 1
ATOM 1460 N N . LEU A 1 185 ? -8.918 -24.450 7.700 1.00 85.81 185 LEU A N 1
ATOM 1461 C CA . LEU A 1 185 ? -8.703 -23.863 9.026 1.00 85.81 185 LEU A CA 1
ATOM 1462 C C . LEU A 1 185 ? -9.991 -23.743 9.867 1.00 85.81 185 LEU A C 1
ATOM 1464 O O . LEU A 1 185 ? -9.903 -23.985 11.073 1.00 85.81 185 LEU A O 1
ATOM 1468 N N . PRO A 1 186 ? -11.167 -23.378 9.313 1.00 86.50 186 PRO A N 1
ATOM 1469 C CA . PRO A 1 186 ? -12.412 -23.346 10.082 1.00 86.50 186 PRO A CA 1
ATOM 1470 C C . PRO A 1 186 ? -12.815 -24.731 10.605 1.00 86.50 186 PRO A C 1
ATOM 1472 O O . PRO A 1 186 ? -13.035 -24.871 11.805 1.00 86.50 186 PRO A O 1
ATOM 1475 N N . GLY A 1 187 ? -12.794 -25.762 9.751 1.00 85.38 187 GLY A N 1
ATOM 1476 C CA . GLY A 1 187 ? -13.122 -27.137 10.151 1.00 85.38 187 GLY A CA 1
ATOM 1477 C C . GLY A 1 187 ? -12.153 -27.686 11.202 1.00 85.38 187 GLY A C 1
ATOM 1478 O O . GLY A 1 187 ? -12.569 -28.253 12.207 1.00 85.38 187 GLY A O 1
ATOM 1479 N N . MET A 1 188 ? -10.854 -27.404 11.058 1.00 84.81 188 MET A N 1
ATOM 1480 C CA . MET A 1 188 ? -9.846 -27.793 12.053 1.00 84.81 188 MET A CA 1
ATOM 1481 C C . MET A 1 188 ? -10.071 -27.169 13.434 1.00 84.81 188 MET A C 1
ATOM 1483 O O . MET A 1 188 ? -9.801 -27.807 14.454 1.00 84.81 188 MET A O 1
ATOM 1487 N N . LYS A 1 189 ? -10.547 -25.921 13.484 1.00 86.69 189 LYS A N 1
ATOM 1488 C CA . LYS A 1 189 ? -10.860 -25.243 14.750 1.00 86.69 189 LYS A CA 1
ATOM 1489 C C . LYS A 1 189 ? -12.111 -25.809 15.418 1.00 86.69 189 LYS A C 1
ATOM 1491 O O . LYS A 1 189 ? -12.181 -25.780 16.644 1.00 86.69 189 LYS A O 1
ATOM 1496 N N . GLU A 1 190 ? -13.064 -26.305 14.634 1.00 87.75 190 GLU A N 1
ATOM 1497 C CA . GLU A 1 190 ? -14.275 -26.965 15.133 1.00 87.75 190 GLU A CA 1
ATOM 1498 C C . GLU A 1 190 ? -13.984 -28.382 15.642 1.00 87.75 190 GLU A C 1
ATOM 1500 O O . GLU A 1 190 ? -14.452 -28.752 16.717 1.00 87.75 190 GLU A O 1
ATOM 1505 N N . GLU A 1 191 ? -13.160 -29.156 14.931 1.00 86.19 191 GLU A N 1
ATOM 1506 C CA . GLU A 1 191 ? -12.815 -30.527 15.328 1.00 86.19 191 GLU A CA 1
ATOM 1507 C C . GLU A 1 191 ? -11.901 -30.590 16.559 1.00 86.19 191 GLU A C 1
ATOM 1509 O O . GLU A 1 191 ? -11.980 -31.530 17.353 1.00 86.19 191 GLU A O 1
ATOM 1514 N N . ARG A 1 192 ? -10.983 -29.625 16.709 1.00 83.75 192 ARG A N 1
ATOM 1515 C CA . ARG A 1 192 ? -9.954 -29.649 17.762 1.00 83.75 192 ARG A CA 1
ATOM 1516 C C . ARG A 1 192 ? -9.796 -28.306 18.470 1.00 83.75 192 ARG A C 1
ATOM 1518 O O . ARG A 1 192 ? -8.697 -27.748 18.455 1.00 83.75 192 ARG A O 1
ATOM 1525 N N . PRO A 1 193 ? -10.840 -27.795 19.140 1.00 86.44 193 PRO A N 1
ATOM 1526 C CA . PRO A 1 193 ? -10.750 -26.527 19.848 1.00 86.44 193 PRO A CA 1
ATOM 1527 C C . PRO A 1 193 ? -9.661 -26.584 20.933 1.00 86.44 193 PRO A C 1
ATOM 1529 O O . PRO A 1 193 ? -9.522 -27.571 21.651 1.00 86.44 193 PRO A O 1
ATOM 1532 N N . GLY A 1 194 ? -8.876 -25.510 21.065 1.00 85.06 194 GLY A N 1
ATOM 1533 C CA . GLY A 1 194 ? -7.850 -25.374 22.112 1.00 85.06 194 GLY A CA 1
ATOM 1534 C C . GLY A 1 194 ? -6.402 -25.671 21.699 1.00 85.06 194 GLY A C 1
ATOM 1535 O O . GLY A 1 194 ? -5.498 -25.464 22.509 1.00 85.06 194 GLY A O 1
ATOM 1536 N N . LEU A 1 195 ? -6.138 -26.088 20.454 1.00 87.94 195 LEU A N 1
ATOM 1537 C CA . LEU A 1 195 ? -4.766 -26.178 19.934 1.00 87.94 195 LEU A CA 1
ATOM 1538 C C . LEU A 1 195 ? -4.123 -24.785 19.776 1.00 87.94 195 LEU A C 1
ATOM 1540 O O . LEU A 1 195 ? -4.790 -23.793 19.471 1.00 87.94 195 LEU A O 1
ATOM 1544 N N . LYS A 1 196 ? -2.799 -24.694 19.955 1.00 88.69 196 LYS A N 1
ATOM 1545 C CA . LYS A 1 196 ? -2.042 -23.477 19.614 1.00 88.69 196 LYS A CA 1
ATOM 1546 C C . LYS A 1 196 ? -1.969 -23.319 18.095 1.00 88.69 196 LYS A C 1
ATOM 1548 O O . LYS A 1 196 ? -1.912 -24.309 17.370 1.00 88.69 196 LYS A O 1
ATOM 1553 N N . LYS A 1 197 ? -1.875 -22.074 17.609 1.00 85.81 197 LYS A N 1
ATOM 1554 C CA . LYS A 1 197 ? -1.749 -21.772 16.169 1.00 85.81 197 LYS A CA 1
ATOM 1555 C C . LYS A 1 197 ? -0.642 -22.586 15.485 1.00 85.81 197 LYS A C 1
ATOM 1557 O O . LYS A 1 197 ? -0.897 -23.185 14.453 1.00 85.81 197 LYS A O 1
ATOM 1562 N N . SER A 1 198 ? 0.530 -22.700 16.112 1.00 89.44 198 SER A N 1
ATOM 1563 C CA . SER A 1 198 ? 1.649 -23.483 15.570 1.00 89.44 198 SER A CA 1
ATOM 1564 C C . SER A 1 198 ? 1.304 -24.959 15.349 1.00 89.44 198 SER A C 1
ATOM 1566 O O . SER A 1 198 ? 1.758 -25.560 14.383 1.00 89.44 198 SER A O 1
ATOM 1568 N N . GLN A 1 199 ? 0.476 -25.544 16.218 1.00 89.56 199 GLN A N 1
ATOM 1569 C CA . GLN A 1 199 ? 0.041 -26.932 16.088 1.00 89.56 199 GLN A CA 1
ATOM 1570 C C . GLN A 1 199 ? -0.942 -27.078 14.923 1.00 89.56 199 GLN A C 1
ATOM 1572 O O . GLN A 1 199 ? -0.817 -28.018 14.145 1.00 89.56 199 GLN A O 1
ATOM 1577 N N . TYR A 1 200 ? -1.871 -26.132 14.746 1.00 88.19 200 TYR A N 1
ATOM 1578 C CA . TYR A 1 200 ? -2.719 -26.111 13.552 1.00 88.19 200 TYR A CA 1
ATOM 1579 C C . TYR A 1 200 ? -1.887 -25.972 12.276 1.00 88.19 200 TYR A C 1
ATOM 1581 O O . TYR A 1 200 ? -2.101 -26.741 11.346 1.00 88.19 200 TYR A O 1
ATOM 1589 N N . ASP A 1 201 ? -0.897 -25.079 12.256 1.00 88.75 201 ASP A N 1
ATOM 1590 C CA . ASP A 1 201 ? -0.017 -24.873 11.101 1.00 88.75 201 ASP A CA 1
ATOM 1591 C C . ASP A 1 201 ? 0.762 -26.160 10.747 1.00 88.75 201 ASP A C 1
ATOM 1593 O O . ASP A 1 201 ? 0.885 -26.524 9.575 1.00 88.75 201 ASP A O 1
ATOM 1597 N N . GLU A 1 202 ? 1.239 -26.911 11.747 1.00 90.75 202 GLU A N 1
ATOM 1598 C CA . GLU A 1 202 ? 1.883 -28.217 11.543 1.00 90.75 202 GLU A CA 1
ATOM 1599 C C . GLU A 1 202 ? 0.928 -29.275 10.971 1.00 90.75 202 GLU A C 1
ATOM 1601 O O . GLU A 1 202 ? 1.313 -30.037 10.075 1.00 90.75 202 GLU A O 1
ATOM 1606 N N . LEU A 1 203 ? -0.310 -29.348 11.474 1.00 88.62 203 LEU A N 1
ATOM 1607 C CA . LEU A 1 203 ? -1.319 -30.271 10.951 1.00 88.62 203 LEU A CA 1
ATOM 1608 C C . LEU A 1 203 ? -1.729 -29.889 9.520 1.00 88.62 203 LEU A C 1
ATOM 1610 O O . LEU A 1 203 ? -1.774 -30.765 8.653 1.00 88.62 203 LEU A O 1
ATOM 1614 N N . LEU A 1 204 ? -1.949 -28.600 9.245 1.00 90.50 204 LEU A N 1
ATOM 1615 C CA . LEU A 1 204 ? -2.255 -28.088 7.908 1.00 90.50 204 LEU A CA 1
ATOM 1616 C C . LEU A 1 204 ? -1.116 -28.386 6.931 1.00 90.50 204 LEU A C 1
ATOM 1618 O O . LEU A 1 204 ? -1.368 -28.867 5.831 1.00 90.50 204 LEU A O 1
ATOM 1622 N N . SER A 1 205 ? 0.141 -28.205 7.339 1.00 89.44 205 SER A N 1
ATOM 1623 C CA . SER A 1 205 ? 1.311 -28.546 6.520 1.00 89.44 205 SER A CA 1
ATOM 1624 C C . SER A 1 205 ? 1.385 -30.044 6.188 1.00 89.44 205 SER A C 1
ATOM 1626 O O . SER A 1 205 ? 1.730 -30.424 5.065 1.00 89.44 205 SER A O 1
ATOM 1628 N N . LYS A 1 206 ? 1.015 -30.925 7.130 1.00 89.94 206 LYS A N 1
ATOM 1629 C CA . LYS A 1 206 ? 0.938 -32.377 6.882 1.00 89.94 206 LYS A CA 1
ATOM 1630 C C . LYS A 1 206 ? -0.157 -32.734 5.876 1.00 89.94 206 LYS A C 1
ATOM 1632 O O . LYS A 1 206 ? 0.099 -33.551 4.991 1.00 89.94 206 LYS A O 1
ATOM 1637 N N . MET A 1 207 ? -1.336 -32.126 5.993 1.00 87.75 207 MET A N 1
ATOM 1638 C CA . MET A 1 207 ? -2.447 -32.341 5.057 1.00 87.75 207 MET A CA 1
ATOM 1639 C C . MET A 1 207 ? -2.118 -31.766 3.672 1.00 87.75 207 MET A C 1
ATOM 1641 O O . MET A 1 207 ? -2.278 -32.451 2.666 1.00 87.75 207 MET A O 1
ATOM 1645 N N . TRP A 1 208 ? -1.513 -30.577 3.622 1.00 89.75 208 TRP A N 1
ATOM 1646 C CA . TRP A 1 208 ? -1.095 -29.898 2.395 1.00 89.75 208 TRP A CA 1
ATOM 1647 C C . TRP A 1 208 ? -0.134 -30.721 1.526 1.00 89.75 208 TRP A C 1
ATOM 1649 O O . TRP A 1 208 ? -0.206 -30.701 0.297 1.00 89.75 208 TRP A O 1
ATOM 1659 N N . LYS A 1 209 ? 0.771 -31.492 2.140 1.00 86.94 209 LYS A N 1
ATOM 1660 C CA . LYS A 1 209 ? 1.680 -32.381 1.394 1.00 86.94 209 LYS A CA 1
ATOM 1661 C C . LYS A 1 209 ? 0.940 -33.472 0.616 1.00 86.94 209 LYS A C 1
ATOM 1663 O O . LYS A 1 209 ? 1.455 -33.921 -0.402 1.00 86.94 209 LYS A O 1
ATOM 1668 N N . LYS A 1 210 ? -0.240 -33.890 1.077 1.00 85.19 210 LYS A N 1
ATOM 1669 C CA . LYS A 1 210 ? -1.064 -34.933 0.445 1.00 85.19 210 LYS A CA 1
ATOM 1670 C C . LYS A 1 210 ? -2.209 -34.370 -0.397 1.00 85.19 210 LYS A C 1
ATOM 1672 O O . LYS A 1 210 ? -2.834 -35.121 -1.137 1.00 85.19 210 LYS A O 1
ATOM 1677 N N . ASP A 1 211 ? -2.486 -33.076 -0.285 1.00 84.25 211 ASP A N 1
ATOM 1678 C CA . ASP A 1 211 ? -3.633 -32.455 -0.931 1.00 84.25 211 ASP A CA 1
ATOM 1679 C C . ASP A 1 211 ? -3.445 -32.371 -2.466 1.00 84.25 211 ASP A C 1
ATOM 1681 O O . ASP A 1 211 ? -2.350 -32.036 -2.944 1.00 84.25 211 ASP A O 1
ATOM 1685 N N . PRO A 1 212 ? -4.486 -32.680 -3.265 1.00 80.88 212 PRO A N 1
ATOM 1686 C CA . PRO A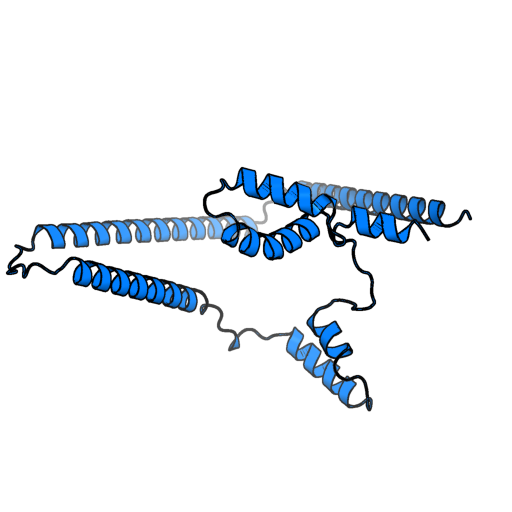 1 212 ? -4.412 -32.657 -4.725 1.00 80.88 212 PRO A CA 1
ATOM 1687 C C . PRO A 1 212 ? -4.316 -31.243 -5.312 1.00 80.88 212 PRO A C 1
ATOM 1689 O O . PRO A 1 212 ? -3.977 -31.106 -6.482 1.00 80.88 212 PRO A O 1
ATOM 1692 N N . THR A 1 213 ? -4.603 -30.193 -4.541 1.00 80.38 213 THR A N 1
ATOM 1693 C CA . THR A 1 213 ? -4.481 -28.788 -4.966 1.00 80.38 213 THR A CA 1
ATOM 1694 C C . THR A 1 213 ? -3.069 -28.235 -4.787 1.00 80.38 213 THR A C 1
ATOM 1696 O O . THR A 1 213 ?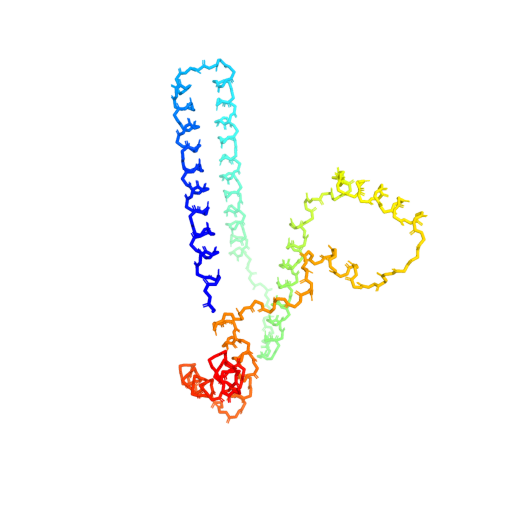 -2.758 -27.156 -5.294 1.00 80.38 213 THR A O 1
ATOM 1699 N N . ASN A 1 214 ? -2.176 -28.990 -4.136 1.00 83.38 214 ASN A N 1
ATOM 1700 C CA . ASN A 1 214 ? -0.769 -28.643 -4.036 1.00 83.38 214 ASN A CA 1
ATOM 1701 C C . ASN A 1 214 ? -0.117 -28.668 -5.428 1.00 83.38 214 ASN A C 1
ATOM 1703 O O . ASN A 1 214 ? -0.058 -29.736 -6.045 1.00 83.38 214 ASN A O 1
ATOM 1707 N N . PRO A 1 215 ? 0.428 -27.540 -5.931 1.00 82.44 215 PRO A N 1
ATOM 1708 C CA . PRO A 1 215 ? 1.023 -27.485 -7.264 1.00 82.44 215 PRO A CA 1
ATOM 1709 C C . PRO A 1 215 ? 2.120 -28.536 -7.496 1.00 82.44 215 PRO A C 1
ATOM 1711 O O . PRO A 1 215 ? 2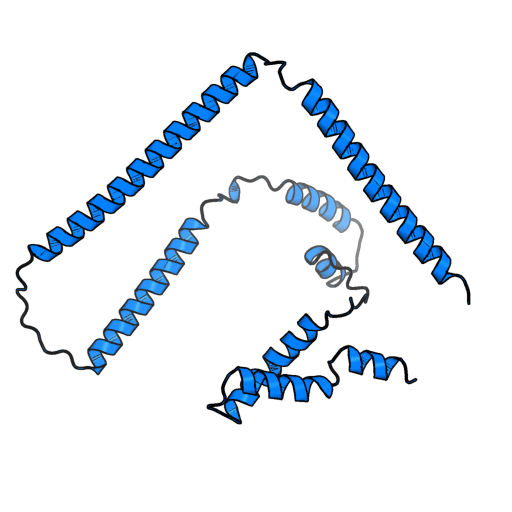.303 -28.978 -8.628 1.00 82.44 215 PRO A O 1
ATOM 1714 N N . VAL A 1 216 ? 2.816 -28.987 -6.444 1.00 81.19 216 VAL A N 1
ATOM 1715 C CA . VAL A 1 216 ? 3.798 -30.086 -6.524 1.00 81.19 216 VAL A CA 1
ATOM 1716 C C . VAL A 1 216 ? 3.123 -31.407 -6.905 1.00 81.19 216 VAL A C 1
ATOM 1718 O O . VAL A 1 216 ? 3.592 -32.093 -7.811 1.00 81.19 216 VAL A O 1
ATOM 1721 N N . ASN A 1 217 ? 1.986 -31.723 -6.283 1.00 80.06 217 ASN A N 1
ATOM 1722 C CA . ASN A 1 217 ? 1.211 -32.935 -6.554 1.00 80.06 217 ASN A CA 1
ATOM 1723 C C . ASN A 1 217 ? 0.481 -32.845 -7.902 1.00 80.06 217 ASN A C 1
ATOM 1725 O O . ASN A 1 217 ? 0.462 -33.813 -8.657 1.00 80.06 217 ASN A O 1
ATOM 1729 N N . VAL A 1 218 ? -0.044 -31.665 -8.255 1.00 76.31 218 VAL A N 1
ATOM 1730 C CA . VAL A 1 218 ? -0.663 -31.406 -9.568 1.00 76.31 218 VAL A CA 1
ATOM 1731 C C . VAL A 1 218 ? 0.342 -31.618 -10.701 1.00 76.31 218 VAL A C 1
ATOM 1733 O O . VAL A 1 218 ? 0.011 -32.220 -11.721 1.00 76.31 218 VAL A O 1
ATOM 1736 N N . ASN A 1 219 ? 1.575 -31.133 -10.539 1.00 68.62 219 ASN A N 1
ATOM 1737 C CA . ASN A 1 219 ? 2.625 -31.296 -11.543 1.00 68.62 219 ASN A CA 1
ATOM 1738 C C . ASN A 1 219 ? 3.122 -32.747 -11.620 1.00 68.62 219 ASN A C 1
ATOM 1740 O O . ASN A 1 219 ? 3.368 -33.236 -12.720 1.00 68.62 219 ASN A O 1
ATOM 1744 N N . ALA A 1 220 ? 3.211 -33.452 -10.487 1.00 68.38 220 ALA A N 1
ATOM 1745 C CA . ALA A 1 220 ? 3.526 -34.881 -10.466 1.00 68.38 220 ALA A CA 1
ATOM 1746 C C . ALA A 1 220 ? 2.466 -35.715 -11.210 1.00 68.38 220 ALA A C 1
ATOM 1748 O O . ALA A 1 220 ? 2.821 -36.575 -12.012 1.00 68.38 220 ALA A O 1
ATOM 1749 N N . LEU A 1 221 ? 1.176 -35.406 -11.031 1.00 64.25 221 LEU A N 1
ATOM 1750 C CA . LEU A 1 221 ? 0.082 -36.078 -11.743 1.00 64.25 221 LEU A CA 1
ATOM 1751 C C . LEU A 1 221 ? 0.086 -35.791 -13.255 1.00 64.25 221 LEU A C 1
ATOM 1753 O O . LEU A 1 221 ? -0.298 -36.646 -14.048 1.00 64.25 221 LEU A O 1
ATOM 1757 N N . LYS A 1 222 ? 0.509 -34.586 -13.660 1.00 64.31 222 LYS A N 1
ATOM 1758 C CA . LYS A 1 222 ? 0.599 -34.182 -15.074 1.00 64.31 222 LYS A CA 1
ATOM 1759 C C . LYS A 1 222 ? 1.786 -34.803 -15.813 1.00 64.31 222 LYS A C 1
ATOM 1761 O O . LYS A 1 222 ? 1.683 -34.999 -17.015 1.00 64.31 222 LYS A O 1
ATOM 1766 N N . ASN A 1 223 ? 2.882 -35.101 -15.114 1.00 62.88 223 ASN A N 1
ATOM 1767 C CA . ASN A 1 223 ? 4.104 -35.661 -15.704 1.00 62.88 223 ASN A CA 1
ATOM 1768 C C . ASN A 1 223 ? 4.156 -37.202 -15.673 1.00 62.88 223 ASN A C 1
ATOM 1770 O O . ASN A 1 223 ? 5.099 -37.783 -16.200 1.00 62.88 223 ASN A O 1
ATOM 1774 N N . GLY A 1 224 ? 3.187 -37.857 -15.024 1.00 56.25 224 GLY A N 1
ATOM 1775 C CA . GLY A 1 224 ? 3.081 -39.318 -14.914 1.00 56.25 224 GLY A CA 1
ATOM 1776 C C . GLY A 1 224 ? 2.131 -39.976 -15.924 1.00 56.25 224 GLY A C 1
ATOM 1777 O O . GLY A 1 224 ? 1.707 -41.105 -15.687 1.00 56.25 224 GLY A O 1
ATOM 1778 N N . LYS A 1 225 ? 1.760 -39.273 -17.001 1.00 42.88 225 LYS A N 1
ATOM 1779 C CA . LYS A 1 225 ? 1.005 -39.800 -18.148 1.00 42.88 225 LYS A CA 1
ATOM 1780 C C . LYS A 1 225 ? 1.831 -39.697 -19.420 1.00 42.88 225 LYS A C 1
ATOM 1782 O O . LYS A 1 225 ? 2.532 -38.672 -19.561 1.00 42.88 225 LYS A O 1
#

InterPro domains:
  IPR010422 Coiled-coil domain-containing protein 124/Oxs1 [PTHR21680] (5-219)
  IPR054414 Coiled-coil domain-containing protein 124/Oxs1, C-terminal [PF06244] (148-217)